Protein AF-A0A7X4EAP7-F1 (afdb_monomer)

Radius of gyration: 28.57 Å; Cα contacts (8 Å, |Δi|>4): 292; chains: 1; bounding box: 41×77×91 Å

pLDDT: mean 71.54, std 19.98, range [33.78, 95.62]

Structure (mmCIF, N/CA/C/O backbone):
data_AF-A0A7X4EAP7-F1
#
_entry.id   AF-A0A7X4EAP7-F1
#
loop_
_atom_site.group_PDB
_atom_site.id
_atom_site.type_symbol
_atom_site.label_atom_id
_atom_site.label_alt_id
_atom_site.label_comp_id
_atom_site.label_asym_id
_atom_site.label_entity_id
_atom_site.label_seq_id
_atom_site.pdbx_PDB_ins_code
_atom_site.Cartn_x
_atom_site.Cartn_y
_atom_site.Cartn_z
_atom_site.occupancy
_atom_site.B_iso_or_equiv
_atom_site.auth_seq_id
_atom_site.auth_comp_id
_atom_site.auth_asym_id
_atom_site.auth_atom_id
_atom_site.pdbx_PDB_model_num
ATOM 1 N N . MET A 1 1 ? -1.284 15.484 5.914 1.00 51.94 1 MET A N 1
ATOM 2 C CA . MET A 1 1 ? -2.250 16.609 5.855 1.00 51.94 1 MET A CA 1
ATOM 3 C C . MET A 1 1 ? -3.643 16.025 6.040 1.00 51.94 1 MET A C 1
ATOM 5 O O . MET A 1 1 ? -3.851 14.911 5.573 1.00 51.94 1 MET A O 1
ATOM 9 N N . LEU A 1 2 ? -4.542 16.727 6.735 1.00 54.91 2 LEU A N 1
ATOM 10 C CA . LEU A 1 2 ? -5.941 16.320 6.939 1.00 54.91 2 LEU A CA 1
ATOM 11 C C . LEU A 1 2 ? -6.818 16.928 5.837 1.00 54.91 2 LEU A C 1
ATOM 13 O O . LEU A 1 2 ? -6.578 18.066 5.432 1.00 54.91 2 LEU A O 1
ATOM 17 N N . GLN A 1 3 ? -7.792 16.172 5.332 1.00 56.97 3 GLN A N 1
ATOM 18 C CA . GLN A 1 3 ? -8.750 16.628 4.318 1.00 56.97 3 GLN A CA 1
ATOM 19 C C . GLN A 1 3 ? -10.173 16.224 4.727 1.00 56.97 3 GLN A C 1
ATOM 21 O O . GLN A 1 3 ? -10.375 15.096 5.174 1.00 56.97 3 GLN A O 1
ATOM 26 N N . THR A 1 4 ? -11.145 17.127 4.568 1.00 51.22 4 THR A N 1
ATOM 27 C CA . THR A 1 4 ? -12.556 16.919 4.935 1.00 51.22 4 THR A CA 1
ATOM 28 C C . THR A 1 4 ? -13.330 16.144 3.863 1.00 51.22 4 THR A C 1
ATOM 30 O O . THR A 1 4 ? -13.168 16.377 2.662 1.00 51.22 4 THR A O 1
ATOM 33 N N . VAL A 1 5 ? -14.185 15.211 4.291 1.00 52.19 5 VAL A N 1
ATOM 34 C CA . VAL A 1 5 ? -15.004 14.357 3.417 1.00 52.19 5 VAL A CA 1
ATOM 35 C C . VAL A 1 5 ? -16.374 14.999 3.184 1.00 52.19 5 VAL A C 1
ATOM 37 O O . VAL A 1 5 ? -17.080 15.357 4.122 1.00 52.19 5 VAL A O 1
ATOM 40 N N . SER A 1 6 ? -16.781 15.131 1.918 1.00 44.56 6 SER A N 1
ATOM 41 C CA . SER A 1 6 ? -18.150 15.536 1.566 1.00 44.56 6 SER A CA 1
ATOM 42 C C . SER A 1 6 ? -19.113 14.354 1.740 1.00 44.56 6 SER A C 1
ATOM 44 O O . SER A 1 6 ? -18.799 13.240 1.329 1.00 44.56 6 SER A O 1
ATOM 46 N N . LYS A 1 7 ? -20.257 14.614 2.386 1.00 49.75 7 LYS A N 1
ATOM 47 C CA . LYS A 1 7 ? -21.305 13.657 2.791 1.00 49.75 7 LYS A CA 1
ATOM 48 C C . LYS A 1 7 ? -21.650 12.604 1.717 1.00 49.75 7 LYS A C 1
ATOM 50 O O . LYS A 1 7 ? -21.806 12.949 0.553 1.00 49.75 7 LYS A O 1
ATOM 55 N N . ASP A 1 8 ? -21.854 11.369 2.193 1.00 47.28 8 ASP A N 1
ATOM 56 C CA . ASP A 1 8 ? -22.620 10.250 1.595 1.00 47.28 8 ASP A CA 1
ATOM 57 C C . ASP A 1 8 ? -21.919 8.968 1.117 1.00 47.28 8 ASP A C 1
ATOM 59 O O . ASP A 1 8 ? -22.580 8.083 0.577 1.00 47.28 8 ASP A O 1
ATOM 63 N N . SER A 1 9 ? -20.659 8.707 1.467 1.00 51.22 9 SER A N 1
ATOM 64 C CA . SER A 1 9 ? -20.211 7.304 1.496 1.00 51.22 9 SER A CA 1
ATOM 65 C C . SER A 1 9 ? -19.061 7.083 2.464 1.00 51.22 9 SER A C 1
ATOM 67 O O . SER A 1 9 ? -17.962 7.565 2.209 1.00 51.22 9 SER A O 1
ATOM 69 N N . LEU A 1 10 ? -19.327 6.285 3.505 1.00 54.28 10 LEU A N 1
ATOM 70 C CA . LEU A 1 10 ? -18.394 5.846 4.549 1.00 54.28 10 LEU A CA 1
ATOM 71 C C . LEU A 1 10 ? -18.074 6.985 5.523 1.00 54.28 10 LEU A C 1
ATOM 73 O O . LEU A 1 10 ? -17.433 7.966 5.161 1.00 54.28 10 LEU A O 1
ATOM 77 N N . ARG A 1 11 ? -18.571 6.879 6.760 1.00 59.94 11 ARG A N 1
ATOM 78 C CA . ARG A 1 11 ? -18.125 7.739 7.861 1.00 59.94 11 ARG A CA 1
ATOM 79 C C . ARG A 1 11 ? -16.949 7.027 8.519 1.00 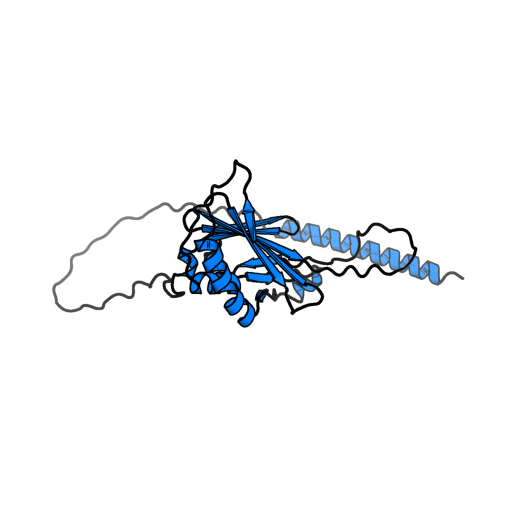59.94 11 ARG A C 1
ATOM 81 O O . ARG A 1 11 ? -17.181 6.003 9.166 1.00 59.94 11 ARG A O 1
ATOM 88 N N . PRO A 1 12 ? -15.713 7.515 8.346 1.00 64.06 12 PRO A N 1
ATOM 89 C CA . PRO A 1 12 ? -14.582 6.961 9.058 1.00 64.06 12 PRO A CA 1
ATOM 90 C C . PRO A 1 12 ? -14.861 6.858 10.563 1.00 64.06 12 PRO A C 1
ATOM 92 O O . PRO A 1 12 ? -15.365 7.787 11.1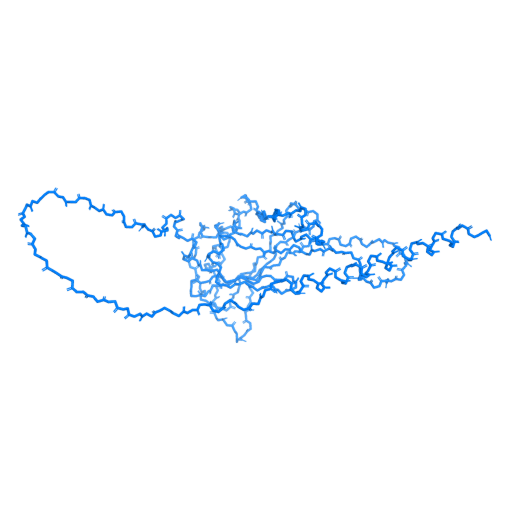89 1.00 64.06 12 PRO A O 1
ATOM 95 N N . SER A 1 13 ? -14.510 5.725 11.162 1.00 68.25 13 SER A N 1
ATOM 96 C CA . SER A 1 13 ? -14.554 5.494 12.609 1.00 68.25 13 SER A CA 1
ATOM 97 C C . SER A 1 13 ? -13.306 6.081 13.282 1.00 68.25 13 SER A C 1
ATOM 99 O O . SER A 1 13 ? -12.579 5.372 13.974 1.00 68.25 13 SER A O 1
ATOM 101 N N . HIS A 1 14 ? -13.005 7.350 13.006 1.00 68.12 14 HIS A N 1
ATOM 102 C CA . HIS A 1 14 ? -11.885 8.069 13.611 1.00 68.12 14 HIS A CA 1
ATOM 103 C C . HIS A 1 14 ? -12.321 8.817 14.884 1.00 68.12 14 HIS A C 1
ATOM 105 O O . HIS A 1 14 ? -13.477 9.248 14.959 1.00 68.12 14 HIS A O 1
ATOM 111 N N . PRO A 1 15 ? -11.421 9.020 15.866 1.00 70.12 15 PRO A N 1
ATOM 112 C CA . PRO A 1 15 ? -10.017 8.592 15.899 1.00 70.12 15 PRO A CA 1
ATOM 113 C C . PRO A 1 15 ? -9.867 7.076 16.091 1.00 70.12 15 PRO A C 1
ATOM 115 O O . PRO A 1 15 ? -10.734 6.422 16.665 1.00 70.12 15 PRO A O 1
ATOM 118 N N . ALA A 1 16 ? -8.759 6.517 15.600 1.00 76.88 16 ALA A N 1
ATOM 119 C CA . ALA A 1 16 ? -8.462 5.090 15.721 1.00 76.88 16 ALA A CA 1
ATOM 120 C C . ALA A 1 16 ? -7.089 4.888 16.371 1.00 76.88 16 ALA A C 1
ATOM 122 O O . ALA A 1 16 ? -6.087 5.412 15.880 1.00 76.88 16 ALA A O 1
ATOM 123 N N . ASP A 1 17 ? -7.042 4.106 17.451 1.00 84.56 17 ASP A N 1
ATOM 124 C CA . ASP A 1 17 ? -5.798 3.749 18.135 1.00 84.56 17 ASP A CA 1
ATOM 125 C C . ASP A 1 17 ? -5.141 2.543 17.448 1.00 84.56 17 ASP A C 1
ATOM 127 O O . ASP A 1 17 ? -5.307 1.386 17.834 1.00 84.56 17 ASP A O 1
ATOM 131 N N . VAL A 1 18 ? -4.462 2.817 16.335 1.00 86.94 18 VAL A N 1
ATOM 132 C CA . VAL A 1 18 ? -3.700 1.821 15.577 1.00 86.94 18 VAL A CA 1
ATOM 133 C C . VAL A 1 18 ? -2.231 1.927 15.982 1.00 86.94 18 VAL A C 1
ATOM 135 O O . VAL A 1 18 ? -1.637 3.000 15.888 1.00 86.94 18 VAL A O 1
ATOM 138 N N . SER A 1 19 ? -1.622 0.822 16.419 1.00 92.25 19 SER A N 1
ATOM 139 C CA . SER A 1 19 ? -0.236 0.827 16.907 1.00 92.25 19 SER A CA 1
ATOM 140 C C . SER A 1 19 ? 0.788 1.163 15.812 1.00 92.25 19 SER A C 1
ATOM 142 O O . SER A 1 19 ? 0.570 0.891 14.628 1.00 92.25 19 SER A O 1
ATOM 144 N N . VAL A 1 20 ? 1.950 1.698 16.213 1.00 94.50 20 VAL A N 1
ATOM 145 C CA . VAL A 1 20 ? 3.083 1.955 15.297 1.00 94.50 20 VAL A CA 1
ATOM 146 C C . VAL A 1 20 ? 3.474 0.687 14.544 1.00 94.50 20 VAL A C 1
ATOM 148 O O . VAL A 1 20 ? 3.563 0.720 13.322 1.00 94.50 20 VAL A O 1
ATOM 151 N N . GLU A 1 21 ? 3.610 -0.439 15.247 1.00 94.00 21 GLU A N 1
ATOM 152 C CA . GLU A 1 21 ? 3.964 -1.739 14.658 1.00 94.00 21 GLU A CA 1
ATOM 153 C C . GLU A 1 21 ? 2.978 -2.175 13.565 1.00 94.00 21 GLU A C 1
ATOM 155 O O . GLU A 1 21 ? 3.355 -2.770 12.555 1.00 94.00 21 GLU A O 1
ATOM 160 N N . THR A 1 22 ? 1.691 -1.859 13.736 1.00 93.00 22 THR A N 1
ATOM 161 C CA . THR A 1 22 ? 0.675 -2.149 12.721 1.00 93.00 22 THR A CA 1
ATOM 162 C C . THR A 1 22 ? 0.910 -1.302 11.476 1.00 93.00 22 THR A C 1
ATOM 164 O O . THR A 1 22 ? 0.888 -1.831 10.364 1.00 93.00 22 THR A O 1
ATOM 167 N N . PHE A 1 23 ? 1.191 -0.006 11.636 1.00 94.56 23 PHE A N 1
ATOM 168 C CA . PHE A 1 23 ? 1.546 0.857 10.508 1.00 94.56 23 PHE A CA 1
ATOM 169 C C . PHE A 1 23 ? 2.857 0.449 9.839 1.00 94.56 23 PHE A C 1
ATOM 171 O O . PHE A 1 23 ? 2.939 0.510 8.615 1.00 94.56 23 PHE A O 1
ATOM 178 N N . GLU A 1 24 ? 3.848 -0.031 10.586 1.00 95.06 24 GLU A N 1
ATOM 179 C CA . GLU A 1 24 ? 5.074 -0.587 10.008 1.00 95.06 24 GLU A CA 1
ATOM 180 C C . GLU A 1 24 ? 4.773 -1.800 9.126 1.00 95.06 24 GLU A C 1
ATOM 182 O O . GLU A 1 24 ? 5.230 -1.858 7.981 1.00 95.06 24 GLU A O 1
ATOM 187 N N . LYS A 1 25 ? 3.939 -2.731 9.607 1.00 94.38 25 LYS A N 1
ATOM 188 C CA . LYS A 1 25 ? 3.478 -3.886 8.822 1.00 94.38 25 LYS A CA 1
ATOM 189 C C . LYS A 1 25 ? 2.702 -3.463 7.578 1.00 94.38 25 LYS A C 1
ATOM 191 O O . LYS A 1 25 ? 2.946 -4.003 6.503 1.00 94.38 25 LYS A O 1
ATOM 196 N N . ILE A 1 26 ? 1.807 -2.479 7.696 1.00 94.00 26 ILE A N 1
ATOM 197 C CA . ILE A 1 26 ? 1.058 -1.939 6.553 1.00 94.00 26 ILE A CA 1
ATOM 198 C C . ILE A 1 26 ? 2.024 -1.351 5.521 1.00 94.00 26 ILE A C 1
ATOM 200 O O . ILE A 1 26 ? 1.978 -1.733 4.357 1.00 94.00 26 ILE A O 1
ATOM 204 N N . LEU A 1 27 ? 2.911 -0.440 5.924 1.00 94.25 27 LEU A N 1
ATOM 205 C CA . LEU A 1 27 ? 3.820 0.244 5.003 1.00 94.25 27 LEU A CA 1
ATOM 206 C C . LEU A 1 27 ? 4.804 -0.727 4.341 1.00 94.25 27 LEU A C 1
ATOM 208 O O . LEU A 1 27 ? 5.022 -0.641 3.133 1.00 94.25 27 LEU A O 1
ATOM 212 N N . THR A 1 28 ? 5.332 -1.688 5.101 1.00 94.06 28 THR A N 1
ATOM 213 C CA . THR A 1 28 ? 6.186 -2.770 4.583 1.00 94.06 28 THR A CA 1
ATOM 214 C C . THR A 1 28 ? 5.418 -3.673 3.619 1.00 94.06 28 THR A C 1
ATOM 216 O O . THR A 1 28 ? 5.966 -4.155 2.628 1.00 94.06 28 THR A O 1
ATOM 219 N N . GLY A 1 29 ? 4.123 -3.867 3.867 1.00 91.81 29 GLY A N 1
ATOM 220 C CA . GLY A 1 29 ? 3.227 -4.628 3.009 1.00 91.81 29 GLY A CA 1
ATOM 221 C C . GLY A 1 29 ? 2.993 -4.002 1.635 1.00 91.81 29 GLY A C 1
ATOM 222 O O . GLY A 1 29 ? 2.617 -4.716 0.701 1.00 91.81 29 GLY A O 1
ATOM 223 N N . ILE A 1 30 ? 3.261 -2.705 1.450 1.00 92.00 30 ILE A N 1
ATOM 224 C CA . ILE A 1 30 ? 3.074 -2.020 0.166 1.00 92.00 30 ILE A CA 1
ATOM 225 C C . ILE A 1 30 ? 4.215 -2.378 -0.788 1.00 92.00 30 ILE A C 1
ATOM 227 O O . ILE A 1 30 ? 5.365 -1.970 -0.633 1.00 92.00 30 ILE A O 1
ATOM 231 N N . HIS A 1 31 ? 3.860 -3.107 -1.838 1.00 90.56 31 HIS A N 1
ATOM 232 C CA . HIS A 1 31 ? 4.779 -3.555 -2.872 1.00 90.56 31 HIS A CA 1
ATOM 23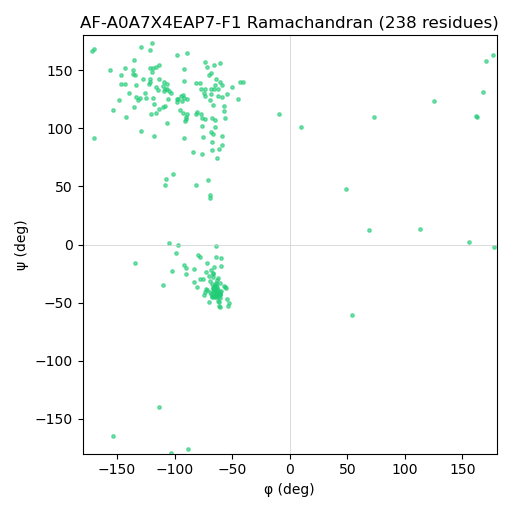3 C C . HIS A 1 31 ? 4.424 -2.948 -4.219 1.00 90.56 31 HIS A C 1
ATOM 235 O O . HIS A 1 31 ? 3.258 -2.682 -4.524 1.00 90.56 31 HIS A O 1
ATOM 241 N N . TYR A 1 32 ? 5.431 -2.806 -5.070 1.00 86.06 32 TYR A N 1
ATOM 242 C CA . TYR A 1 32 ? 5.222 -2.493 -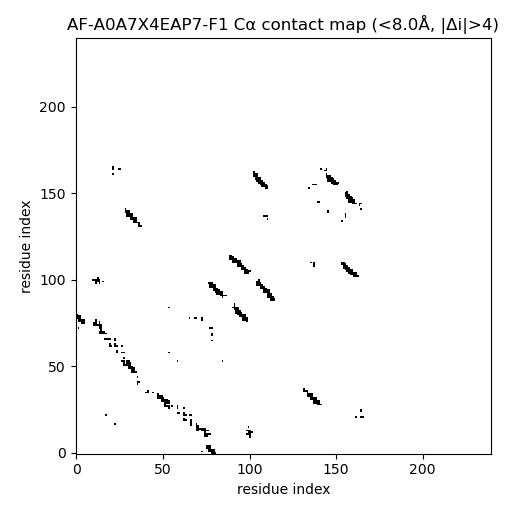6.471 1.00 86.06 32 TYR A CA 1
ATOM 243 C C . TYR A 1 32 ? 5.492 -3.714 -7.334 1.00 86.06 32 TYR A C 1
ATOM 245 O O . TYR A 1 32 ? 6.453 -4.458 -7.134 1.00 86.06 32 TYR A O 1
ATOM 253 N N . ARG A 1 33 ? 4.625 -3.902 -8.325 1.00 80.69 33 ARG A N 1
ATOM 254 C CA . ARG A 1 33 ? 4.738 -4.955 -9.323 1.00 80.69 33 ARG A CA 1
ATOM 255 C C . ARG A 1 33 ? 4.897 -4.324 -10.694 1.00 80.69 33 ARG A C 1
ATOM 257 O O . ARG A 1 33 ? 4.007 -3.616 -11.177 1.00 80.69 33 ARG A O 1
ATOM 264 N N . ARG A 1 34 ? 6.009 -4.632 -11.362 1.00 72.38 34 ARG A N 1
ATOM 265 C CA . ARG A 1 34 ? 6.203 -4.263 -12.765 1.00 72.38 34 ARG A CA 1
ATOM 266 C C . ARG A 1 34 ? 5.482 -5.277 -13.647 1.00 72.38 34 ARG A C 1
ATOM 268 O O . ARG A 1 34 ? 5.853 -6.447 -13.705 1.00 72.38 34 ARG A O 1
ATOM 275 N N . SER A 1 35 ? 4.429 -4.840 -14.332 1.00 64.69 35 SER A N 1
ATOM 276 C CA . SER A 1 35 ? 3.763 -5.685 -15.324 1.00 64.69 35 SER A CA 1
ATOM 277 C C . SER A 1 35 ? 4.645 -5.786 -16.574 1.00 64.69 35 SER A C 1
ATOM 279 O O . SER A 1 35 ? 5.046 -4.746 -17.098 1.00 64.69 35 SER A O 1
ATOM 281 N N . PRO A 1 36 ? 4.964 -6.987 -17.093 1.00 61.94 36 PRO A N 1
ATOM 282 C CA . PRO A 1 36 ? 5.745 -7.094 -18.320 1.00 61.94 36 PRO A CA 1
ATOM 283 C C . PRO A 1 36 ? 4.943 -6.531 -19.495 1.00 61.94 36 PRO A C 1
ATOM 285 O O . PRO A 1 36 ? 3.759 -6.845 -19.649 1.00 61.94 36 PRO A O 1
ATOM 288 N N . SER A 1 37 ? 5.595 -5.707 -20.316 1.00 59.12 37 SER A N 1
ATOM 289 C CA . SER A 1 37 ? 4.958 -4.956 -21.407 1.00 59.12 37 SER A CA 1
ATOM 290 C C . SER A 1 37 ? 4.464 -5.822 -22.568 1.00 59.12 37 SER A C 1
ATOM 292 O O . SER A 1 37 ? 3.604 -5.401 -23.340 1.00 59.12 37 SER A O 1
ATOM 294 N N . ARG A 1 38 ? 5.016 -7.032 -22.721 1.00 61.00 38 ARG A N 1
ATOM 295 C CA . ARG A 1 38 ? 4.768 -7.918 -23.866 1.00 61.00 38 ARG A CA 1
ATOM 296 C C . ARG A 1 38 ? 4.545 -9.351 -23.409 1.00 61.00 38 ARG A C 1
ATOM 298 O O . ARG A 1 38 ? 5.189 -9.809 -22.471 1.00 61.00 38 ARG A O 1
ATOM 305 N N . TRP A 1 39 ? 3.689 -10.081 -24.119 1.00 64.75 39 TRP A N 1
ATOM 306 C CA . TRP A 1 39 ? 3.410 -11.497 -23.852 1.00 64.75 39 TRP A CA 1
ATOM 307 C C . TRP A 1 39 ? 4.684 -12.364 -23.885 1.00 64.75 39 TRP A C 1
ATOM 309 O O . TRP A 1 39 ? 4.852 -13.218 -23.024 1.00 64.75 39 TRP A O 1
ATOM 319 N N . LEU A 1 40 ? 5.636 -12.064 -24.780 1.00 61.59 40 LEU A N 1
ATOM 320 C CA . LEU A 1 40 ? 6.955 -12.715 -24.812 1.00 61.59 40 LEU A CA 1
ATOM 321 C C . LEU A 1 40 ? 7.785 -12.423 -23.556 1.00 61.59 40 LEU A C 1
ATOM 323 O O . LEU A 1 40 ? 8.421 -13.321 -23.020 1.00 61.59 40 LEU A O 1
ATOM 327 N N . GLN A 1 41 ? 7.740 -11.190 -23.042 1.00 62.91 41 GLN A N 1
ATOM 328 C CA . GLN A 1 41 ? 8.390 -10.858 -21.771 1.00 62.91 41 GLN A CA 1
ATOM 329 C C . GLN A 1 41 ? 7.684 -11.524 -20.590 1.00 62.91 41 GLN A C 1
ATOM 331 O O . GLN A 1 41 ? 8.352 -11.882 -19.636 1.00 62.91 41 GLN A O 1
ATOM 336 N N . ARG A 1 42 ? 6.361 -11.733 -20.642 1.00 60.47 42 ARG A N 1
ATOM 337 C CA . ARG A 1 42 ? 5.639 -12.521 -19.627 1.00 60.47 42 ARG A CA 1
ATOM 338 C C . ARG A 1 42 ? 6.057 -13.992 -19.637 1.00 60.47 42 ARG A C 1
ATOM 340 O O . ARG A 1 42 ? 6.122 -14.594 -18.575 1.00 60.47 42 ARG A O 1
ATOM 347 N N . LEU A 1 43 ? 6.329 -14.549 -20.819 1.00 63.81 43 LEU A N 1
ATOM 348 C CA . LEU A 1 43 ? 6.745 -15.942 -20.974 1.00 63.81 43 LEU A CA 1
ATOM 349 C C . LEU A 1 43 ? 8.199 -16.161 -20.521 1.00 63.81 43 LEU A C 1
ATOM 351 O O . LEU A 1 43 ? 8.485 -17.155 -19.865 1.00 63.81 43 LEU A O 1
ATOM 355 N N . MET A 1 44 ? 9.099 -15.222 -20.845 1.00 65.31 44 MET A N 1
ATOM 356 C CA . MET A 1 44 ? 10.517 -15.289 -20.460 1.00 65.31 44 MET A CA 1
ATOM 357 C C . MET A 1 44 ? 10.764 -14.843 -19.011 1.00 65.31 44 MET A C 1
ATOM 359 O O . MET A 1 44 ? 11.581 -15.441 -18.320 1.00 65.31 44 MET A O 1
ATOM 363 N N . ASN A 1 45 ? 10.026 -13.840 -18.522 1.00 60.19 45 ASN A N 1
ATOM 364 C CA . ASN A 1 45 ? 10.080 -13.364 -17.137 1.00 60.19 45 ASN A CA 1
ATOM 365 C C . ASN A 1 45 ? 8.881 -13.921 -16.357 1.00 60.19 45 ASN A C 1
ATOM 367 O O . ASN A 1 45 ? 8.045 -13.169 -15.849 1.00 60.19 45 ASN A O 1
ATOM 371 N N . SER A 1 46 ? 8.788 -15.250 -16.273 1.00 51.69 46 SER A N 1
ATOM 372 C CA . SER A 1 46 ? 7.765 -15.947 -15.475 1.00 51.69 46 SER A CA 1
ATOM 373 C C . SER A 1 46 ? 7.829 -15.582 -13.981 1.00 51.69 46 SER A C 1
ATOM 375 O O . SER A 1 46 ? 6.841 -15.717 -13.258 1.00 51.69 46 SER A O 1
ATOM 377 N N . GLY A 1 47 ? 8.958 -15.027 -13.527 1.00 53.88 47 GLY A N 1
ATOM 378 C CA . GLY A 1 47 ? 9.099 -14.361 -12.240 1.00 53.88 47 GLY A CA 1
ATOM 379 C C . GLY A 1 47 ? 8.466 -12.974 -12.261 1.00 53.88 47 GLY A C 1
ATOM 380 O O . GLY A 1 47 ? 9.049 -12.001 -12.737 1.00 53.88 47 GLY A O 1
ATOM 381 N N . THR A 1 48 ? 7.271 -12.861 -11.691 1.00 58.75 48 THR A N 1
ATOM 382 C CA . THR A 1 48 ? 6.741 -11.555 -11.309 1.00 58.75 48 THR A CA 1
ATOM 383 C C . THR A 1 48 ? 7.634 -10.972 -10.214 1.00 58.75 48 THR A C 1
ATOM 385 O O . THR A 1 48 ? 7.501 -11.359 -9.056 1.00 58.75 48 THR A O 1
ATOM 388 N N . GLN A 1 49 ? 8.525 -10.045 -10.558 1.00 67.75 49 GLN A N 1
ATOM 389 C CA . GLN A 1 49 ? 9.303 -9.326 -9.553 1.00 67.75 49 GLN A CA 1
ATOM 390 C C . GLN A 1 49 ? 8.393 -8.312 -8.853 1.00 67.75 49 GLN A C 1
ATOM 392 O O . GLN A 1 49 ? 7.927 -7.336 -9.446 1.00 67.75 49 GLN A O 1
ATOM 397 N N . SER A 1 50 ? 8.072 -8.635 -7.604 1.00 77.88 50 SER A N 1
ATOM 398 C CA . SER A 1 50 ? 7.432 -7.753 -6.640 1.00 77.88 50 SER A CA 1
ATOM 399 C C . SER A 1 50 ? 8.507 -7.321 -5.662 1.00 77.88 50 SER A C 1
ATOM 401 O O . SER A 1 50 ? 9.244 -8.164 -5.156 1.00 77.88 50 SER A O 1
ATOM 403 N N . SER A 1 51 ? 8.594 -6.030 -5.391 1.00 84.75 51 SER A N 1
ATOM 404 C CA . SER A 1 51 ? 9.577 -5.484 -4.455 1.00 84.75 51 SER A CA 1
ATOM 405 C C . SER A 1 51 ? 8.920 -4.451 -3.553 1.00 84.75 51 SER A C 1
ATOM 407 O O . SER A 1 51 ? 7.940 -3.819 -3.974 1.00 84.75 51 SER A O 1
ATOM 409 N N . PRO A 1 52 ? 9.415 -4.303 -2.313 1.00 88.88 52 PRO A N 1
ATOM 410 C CA . PRO A 1 52 ? 8.872 -3.334 -1.376 1.00 88.88 52 PRO A CA 1
ATOM 411 C C . PRO A 1 52 ? 8.977 -1.937 -1.983 1.00 88.88 52 PRO A C 1
ATOM 413 O O . PRO A 1 52 ? 9.969 -1.595 -2.632 1.00 88.88 52 PRO A O 1
ATOM 416 N N . LEU A 1 53 ? 7.912 -1.153 -1.836 1.00 89.06 53 LEU A N 1
ATOM 417 C CA . LEU A 1 53 ? 7.866 0.201 -2.381 1.00 89.06 53 LEU A CA 1
ATOM 418 C C . LEU A 1 53 ? 8.644 1.190 -1.505 1.00 89.06 53 LEU A C 1
ATOM 420 O O . LEU A 1 53 ? 9.172 2.168 -2.023 1.00 89.06 53 LEU A O 1
ATOM 424 N N . LEU A 1 54 ? 8.709 0.928 -0.199 1.00 90.19 54 LEU A N 1
ATOM 425 C CA . LEU A 1 54 ? 9.350 1.776 0.802 1.00 90.19 54 LEU A CA 1
ATOM 426 C C . LEU A 1 54 ? 10.576 1.071 1.383 1.00 90.19 54 LEU A C 1
ATOM 428 O O . LEU A 1 54 ? 10.553 -0.143 1.596 1.00 90.19 54 LEU A O 1
ATOM 432 N N . SER A 1 55 ? 11.638 1.830 1.657 1.00 91.81 55 SER A N 1
ATOM 433 C CA . SER A 1 55 ? 12.782 1.300 2.406 1.00 91.81 55 SER A CA 1
ATOM 434 C C . SER A 1 55 ? 12.437 1.144 3.896 1.00 91.81 55 SER A C 1
ATOM 436 O O . SER A 1 55 ? 11.567 1.863 4.394 1.00 91.81 55 SER A O 1
ATOM 438 N N . PRO A 1 56 ? 13.132 0.270 4.646 1.00 93.44 56 PRO A N 1
ATOM 439 C CA . PRO A 1 56 ? 12.918 0.130 6.090 1.00 93.44 56 PRO A CA 1
ATOM 440 C C . PRO A 1 56 ? 13.063 1.454 6.855 1.00 93.44 56 PRO A C 1
ATOM 442 O O . PRO A 1 56 ? 12.281 1.737 7.756 1.00 93.44 56 PRO A O 1
ATOM 445 N N . GLU A 1 57 ? 14.004 2.309 6.448 1.00 93.88 57 GLU A N 1
ATOM 446 C CA . GLU A 1 57 ? 14.193 3.646 7.027 1.00 93.88 57 GLU A CA 1
ATOM 447 C C . GLU A 1 57 ? 12.983 4.555 6.782 1.00 93.88 57 GLU A C 1
ATOM 449 O O . GLU A 1 57 ? 12.536 5.262 7.683 1.00 93.88 57 GLU A O 1
ATOM 454 N N . GLN A 1 58 ? 12.408 4.514 5.574 1.00 92.88 58 GLN A N 1
ATOM 455 C CA . GLN A 1 58 ? 11.187 5.256 5.267 1.00 92.88 58 GLN A CA 1
ATOM 456 C C . GLN A 1 58 ? 9.997 4.728 6.066 1.00 92.88 58 GLN A C 1
ATOM 458 O O . GLN A 1 58 ? 9.179 5.522 6.525 1.00 92.88 58 GLN A O 1
ATOM 463 N N . VAL A 1 59 ? 9.896 3.410 6.244 1.00 94.88 59 VAL A N 1
ATOM 464 C CA . VAL A 1 59 ? 8.851 2.793 7.067 1.00 94.88 59 VAL A CA 1
ATOM 465 C C . VAL A 1 59 ? 8.963 3.275 8.514 1.00 94.88 59 VAL A C 1
ATOM 467 O O . VAL A 1 59 ? 7.992 3.822 9.037 1.00 94.88 59 VAL A O 1
ATOM 470 N N . ALA A 1 60 ? 10.150 3.162 9.117 1.00 95.62 60 ALA A N 1
ATOM 471 C CA . ALA A 1 60 ? 10.418 3.608 10.485 1.00 95.62 60 ALA A CA 1
ATOM 472 C C . ALA A 1 60 ? 10.181 5.117 10.666 1.00 95.62 60 ALA A C 1
ATOM 474 O O . ALA A 1 60 ? 9.719 5.564 11.714 1.00 95.62 60 ALA A O 1
ATOM 475 N N . PHE A 1 61 ? 10.445 5.915 9.626 1.00 95.12 61 PHE A N 1
ATOM 476 C CA . PHE A 1 61 ? 10.137 7.339 9.632 1.00 95.12 61 PHE A CA 1
ATOM 477 C C . PHE A 1 61 ? 8.625 7.603 9.581 1.00 95.12 61 PHE A C 1
ATOM 479 O O . PHE A 1 61 ? 8.116 8.387 10.377 1.00 95.12 61 PHE A O 1
ATOM 486 N N . TRP A 1 62 ? 7.879 6.976 8.667 1.00 95.00 62 TRP A N 1
ATOM 487 C CA . TRP A 1 62 ? 6.473 7.324 8.416 1.00 95.00 62 TRP A CA 1
ATOM 488 C C . TRP A 1 62 ? 5.474 6.684 9.381 1.00 95.00 62 TRP A C 1
ATOM 490 O O . TRP A 1 62 ? 4.462 7.316 9.686 1.00 95.00 62 TRP A O 1
ATOM 500 N N . ALA A 1 63 ? 5.738 5.479 9.888 1.00 95.44 63 ALA A N 1
ATOM 501 C CA . ALA A 1 63 ? 4.831 4.778 10.797 1.00 95.44 63 ALA A CA 1
ATOM 502 C C . ALA A 1 63 ? 4.403 5.608 12.030 1.00 95.44 63 ALA A C 1
ATOM 504 O O . ALA A 1 63 ? 3.194 5.762 12.237 1.00 95.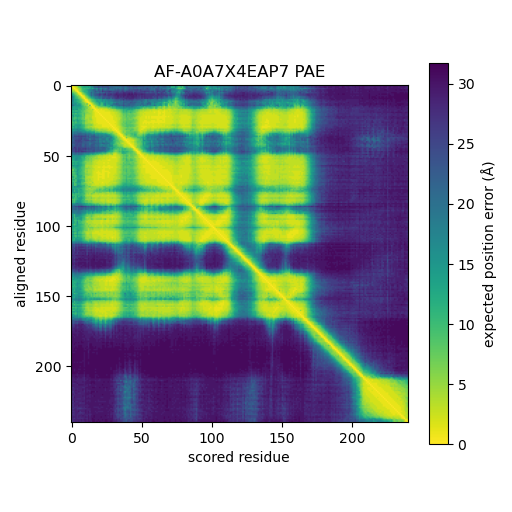44 63 ALA A O 1
ATOM 505 N N . PRO A 1 64 ? 5.313 6.238 12.807 1.00 95.44 64 PRO A N 1
ATOM 506 C CA . PRO A 1 64 ? 4.909 7.057 13.954 1.00 95.44 64 PRO A CA 1
ATOM 507 C C . PRO A 1 64 ? 4.139 8.323 13.547 1.00 95.44 64 PRO A C 1
ATOM 509 O O . PRO A 1 64 ? 3.294 8.807 14.301 1.00 95.44 64 PRO A O 1
ATOM 512 N N . HIS A 1 65 ? 4.387 8.867 12.352 1.00 94.38 65 HIS A N 1
ATOM 513 C CA . HIS A 1 65 ? 3.649 10.028 11.847 1.00 94.38 65 HIS A CA 1
ATOM 514 C C . HIS A 1 65 ? 2.215 9.660 11.463 1.00 94.38 65 HIS A C 1
ATOM 516 O O . HIS A 1 65 ? 1.296 10.432 11.735 1.00 94.38 65 HIS A O 1
ATOM 522 N N . LEU A 1 66 ? 2.014 8.480 10.870 1.00 93.75 66 LEU A N 1
ATOM 523 C CA . LEU A 1 66 ? 0.680 7.966 10.575 1.00 93.75 66 LEU A CA 1
ATOM 524 C C . LEU A 1 66 ? -0.094 7.671 11.856 1.00 93.75 66 LEU A C 1
ATOM 526 O O . LEU A 1 66 ? -1.224 8.129 11.969 1.00 93.75 66 LEU A O 1
ATOM 530 N N . GLN A 1 67 ? 0.519 7.019 12.848 1.00 94.50 67 GLN A N 1
ATOM 531 C CA . GLN A 1 67 ? -0.132 6.811 14.144 1.00 94.50 67 GLN A CA 1
ATOM 532 C C . GLN A 1 67 ? -0.618 8.136 14.741 1.00 94.50 67 GLN A C 1
ATOM 534 O O . GLN A 1 67 ? -1.796 8.278 15.059 1.00 94.50 67 GLN A O 1
ATOM 539 N N . ARG A 1 68 ? 0.267 9.134 14.848 1.00 92.81 68 ARG A N 1
ATOM 540 C CA . ARG A 1 68 ? -0.103 10.448 15.395 1.00 92.81 68 ARG A CA 1
ATOM 541 C C . ARG A 1 68 ? -1.217 11.117 14.598 1.00 92.81 68 ARG A C 1
ATOM 543 O O . ARG A 1 68 ? -2.102 11.709 15.202 1.00 92.81 68 ARG A O 1
ATOM 550 N N . ALA A 1 69 ? -1.193 11.009 13.269 1.00 90.81 69 ALA A N 1
ATOM 551 C CA . ALA A 1 69 ? -2.264 11.536 12.434 1.00 90.81 69 ALA A CA 1
ATOM 552 C C . ALA A 1 69 ? -3.601 10.848 12.754 1.00 90.81 69 ALA A C 1
ATOM 554 O O . ALA A 1 69 ? -4.576 11.535 13.021 1.00 90.81 69 ALA A O 1
ATOM 555 N N . PHE A 1 70 ? -3.645 9.516 12.811 1.00 90.44 70 PHE A N 1
ATOM 556 C CA . PHE A 1 70 ? -4.875 8.757 13.087 1.00 90.44 70 PHE A CA 1
ATOM 557 C C . PHE A 1 70 ? -5.436 8.958 14.503 1.00 90.44 70 PHE A C 1
ATOM 559 O O . PHE A 1 70 ? -6.645 8.820 14.693 1.00 90.44 70 PHE A O 1
ATOM 566 N N . LEU A 1 71 ? -4.588 9.325 15.468 1.00 89.69 71 LEU A N 1
ATOM 567 C CA . LEU A 1 71 ? -5.017 9.738 16.809 1.00 89.69 71 LEU A CA 1
ATOM 568 C C . LEU A 1 71 ? -5.676 11.127 16.829 1.00 89.69 71 LEU A C 1
ATOM 570 O O . LEU A 1 71 ? -6.433 11.423 17.747 1.00 89.69 71 LEU A O 1
ATOM 574 N N . GLN A 1 72 ? -5.380 11.981 15.845 1.00 88.00 72 GLN A N 1
ATOM 575 C CA . GLN A 1 72 ? -5.883 13.359 15.764 1.00 88.00 72 GLN A CA 1
ATOM 576 C C . GLN A 1 72 ? -7.037 13.532 14.771 1.00 88.00 72 GLN A C 1
ATOM 578 O O . GLN A 1 72 ? -7.797 14.488 14.886 1.00 88.00 72 GLN A O 1
ATOM 583 N N . VAL A 1 73 ? -7.151 12.632 13.793 1.00 87.62 73 VAL A N 1
ATOM 584 C CA . VAL A 1 73 ? -8.187 12.659 12.754 1.00 87.62 73 VAL A CA 1
ATOM 585 C C . VAL A 1 73 ? -9.568 12.523 13.380 1.00 87.62 73 VAL A C 1
ATOM 587 O O . VAL A 1 73 ? -9.810 11.650 14.215 1.00 87.62 73 VAL A O 1
ATOM 590 N N . THR A 1 74 ? -10.491 13.366 12.936 1.00 80.62 74 THR A N 1
ATOM 591 C CA . THR A 1 74 ? -11.907 13.290 13.305 1.00 80.62 74 THR A CA 1
ATOM 592 C C . THR A 1 74 ? -12.690 12.387 12.346 1.00 80.62 74 THR A C 1
ATOM 594 O O . THR A 1 74 ? -12.234 12.064 11.251 1.00 80.62 74 THR A O 1
ATOM 597 N N . ALA A 1 75 ? -13.903 11.979 12.728 1.00 74.94 75 ALA A N 1
ATOM 598 C CA . ALA A 1 75 ? -14.758 11.096 11.92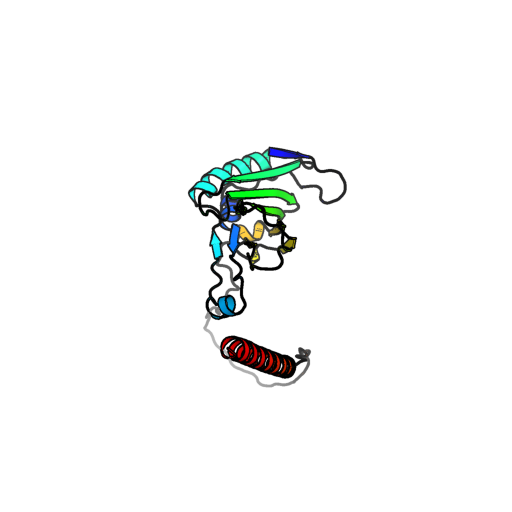3 1.00 74.94 75 ALA A CA 1
ATOM 599 C C . ALA A 1 75 ? -15.127 11.643 10.524 1.00 74.94 75 ALA A C 1
ATOM 601 O O . ALA A 1 75 ? -15.659 10.904 9.701 1.00 74.94 75 ALA A O 1
ATOM 602 N N . GLU A 1 76 ? -14.865 12.922 10.241 1.00 76.56 76 GLU A N 1
ATOM 603 C CA . GLU A 1 76 ? -15.136 13.566 8.948 1.00 76.56 76 GLU A CA 1
ATOM 604 C C . GLU A 1 76 ? -13.870 13.783 8.106 1.00 76.56 76 GLU A C 1
ATOM 606 O O . GLU A 1 76 ? -13.936 14.332 7.004 1.00 76.56 76 GLU A O 1
ATOM 611 N N . GLU A 1 77 ? -12.711 13.362 8.606 1.00 79.56 77 GLU A N 1
ATOM 612 C CA . GLU A 1 77 ? -11.412 13.627 8.002 1.00 79.56 77 GLU A CA 1
ATOM 613 C C . GLU A 1 77 ? -10.741 12.348 7.492 1.00 79.56 77 GLU A C 1
ATOM 615 O O . GLU A 1 77 ? -10.985 11.238 7.964 1.00 79.56 77 GLU A O 1
ATOM 620 N N . GLN A 1 78 ? -9.860 12.514 6.506 1.00 86.06 78 GLN A N 1
ATOM 621 C CA . GLN A 1 78 ? -8.996 11.458 5.982 1.00 86.06 78 GLN A CA 1
ATOM 622 C C . GLN A 1 78 ? -7.528 11.841 6.122 1.00 86.06 78 GLN A C 1
ATOM 624 O O . GLN A 1 78 ? -7.152 13.017 6.058 1.00 86.06 78 GLN A O 1
ATOM 629 N N . VAL A 1 79 ? -6.673 10.825 6.246 1.00 89.81 79 VAL A N 1
ATOM 630 C CA . VAL A 1 79 ? -5.224 11.022 6.271 1.00 89.81 79 VAL A CA 1
ATOM 631 C C . VAL A 1 79 ? -4.687 10.981 4.853 1.00 89.81 79 VAL A C 1
ATOM 633 O O . VAL A 1 79 ? -4.663 9.932 4.209 1.00 89.81 79 VAL A O 1
ATOM 636 N N . PHE A 1 80 ? -4.203 12.126 4.375 1.00 90.94 80 PHE A N 1
ATOM 637 C CA . PHE A 1 80 ? -3.481 12.206 3.114 1.00 90.94 80 PHE A CA 1
ATOM 638 C C . PHE A 1 80 ? -1.983 11.976 3.329 1.00 90.94 80 PHE A C 1
ATOM 640 O O . PHE A 1 80 ? -1.332 12.697 4.101 1.00 90.94 80 PHE A O 1
ATOM 647 N N . LEU A 1 81 ? -1.434 11.006 2.594 1.00 91.19 81 LEU A N 1
ATOM 648 C CA . LEU A 1 81 ? -0.015 10.668 2.567 1.00 91.19 81 LEU A CA 1
ATOM 649 C C . LEU A 1 81 ? 0.613 11.068 1.230 1.00 91.19 81 LEU A C 1
ATOM 651 O O . LEU A 1 81 ? 0.046 10.867 0.154 1.00 91.19 81 LEU A O 1
ATOM 655 N N . ARG A 1 82 ? 1.835 11.595 1.301 1.00 91.62 82 ARG A N 1
ATOM 656 C CA . ARG A 1 82 ? 2.694 11.834 0.143 1.00 91.62 82 ARG A CA 1
ATOM 657 C C . ARG A 1 82 ? 4.130 11.533 0.533 1.00 91.62 82 ARG A C 1
ATOM 659 O O . ARG A 1 82 ? 4.732 12.281 1.296 1.00 91.62 82 ARG A O 1
ATOM 666 N N . ILE A 1 83 ? 4.659 10.448 -0.011 1.00 90.19 83 ILE A N 1
ATOM 667 C CA . ILE A 1 83 ? 5.991 9.944 0.289 1.00 90.19 83 ILE A CA 1
ATOM 668 C C . ILE A 1 83 ? 6.850 10.067 -0.973 1.00 90.19 83 ILE A C 1
ATOM 670 O O . ILE A 1 83 ? 6.530 9.429 -1.982 1.00 90.19 83 ILE A O 1
ATOM 674 N N . PRO A 1 84 ? 7.919 10.882 -0.955 1.00 87.44 84 PRO A N 1
ATOM 675 C CA . PRO A 1 84 ? 8.892 10.896 -2.037 1.00 87.44 84 PRO A CA 1
ATOM 676 C C . PRO A 1 84 ? 9.668 9.574 -2.044 1.00 87.44 84 PRO A C 1
ATOM 678 O O . PRO A 1 84 ? 10.106 9.086 -1.001 1.00 87.44 84 PRO A O 1
ATOM 681 N N . LEU A 1 85 ? 9.827 8.984 -3.225 1.00 84.75 85 LEU A N 1
ATOM 682 C CA . LEU A 1 85 ? 10.479 7.695 -3.418 1.00 84.75 85 LEU A CA 1
ATOM 683 C C . LEU A 1 85 ? 11.845 7.910 -4.084 1.00 84.75 85 LEU A C 1
ATOM 685 O O . LEU A 1 85 ? 11.895 8.437 -5.195 1.00 84.75 85 LEU A O 1
ATOM 689 N N . PRO A 1 86 ? 12.956 7.512 -3.438 1.00 70.12 86 PRO A N 1
ATOM 690 C CA . PRO A 1 86 ? 14.299 7.759 -3.961 1.00 70.12 86 PRO A CA 1
ATOM 691 C C . PRO A 1 86 ? 14.704 6.788 -5.083 1.00 70.12 86 PRO A C 1
ATOM 693 O O . PRO A 1 86 ? 15.733 6.988 -5.722 1.00 70.12 86 PRO A O 1
ATOM 696 N N . SER A 1 87 ? 13.939 5.716 -5.317 1.00 58.97 87 SER A N 1
ATOM 697 C CA . SER A 1 87 ? 14.536 4.475 -5.826 1.00 58.97 87 SER A CA 1
ATOM 698 C C . SER A 1 87 ? 14.447 4.203 -7.327 1.00 58.97 87 SER A C 1
ATOM 700 O O . SER A 1 87 ? 15.096 3.261 -7.763 1.00 58.97 87 SER A O 1
ATOM 702 N N . THR A 1 88 ? 13.734 4.968 -8.162 1.00 59.28 88 THR A N 1
ATOM 703 C CA . THR A 1 88 ? 13.802 4.757 -9.628 1.00 59.28 88 THR A CA 1
ATOM 704 C C . THR A 1 88 ? 13.436 6.015 -10.426 1.00 59.28 88 THR A C 1
ATOM 706 O O . THR A 1 88 ? 12.577 6.778 -9.998 1.00 59.28 88 THR A O 1
ATOM 709 N N . PRO A 1 89 ? 13.984 6.219 -11.641 1.00 60.84 89 PRO A N 1
ATOM 710 C CA . PRO A 1 89 ? 13.544 7.301 -12.534 1.00 60.84 89 PRO A CA 1
ATOM 711 C C . PRO A 1 89 ? 12.086 7.150 -13.013 1.00 60.84 89 PRO A C 1
ATOM 7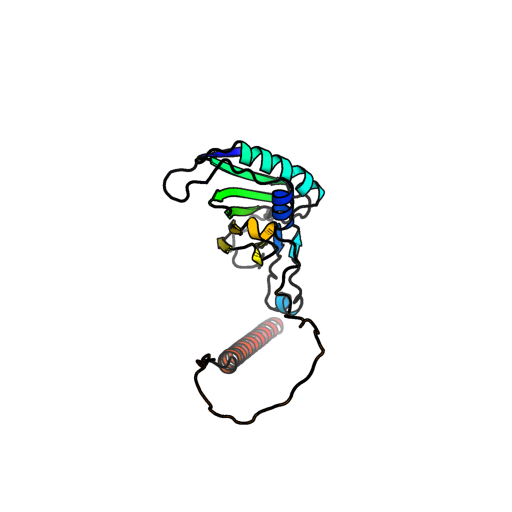13 O O . PRO A 1 89 ? 11.541 8.070 -13.620 1.00 60.84 89 PRO A O 1
ATOM 716 N N . GLU A 1 90 ? 11.464 5.993 -12.772 1.00 66.62 90 GLU A N 1
ATOM 717 C CA . GLU A 1 90 ? 10.100 5.663 -13.192 1.00 66.62 90 GLU A CA 1
ATOM 718 C C . GLU A 1 90 ? 9.045 6.045 -12.139 1.00 66.62 90 GLU A C 1
ATOM 720 O O . GLU A 1 90 ? 7.884 6.277 -12.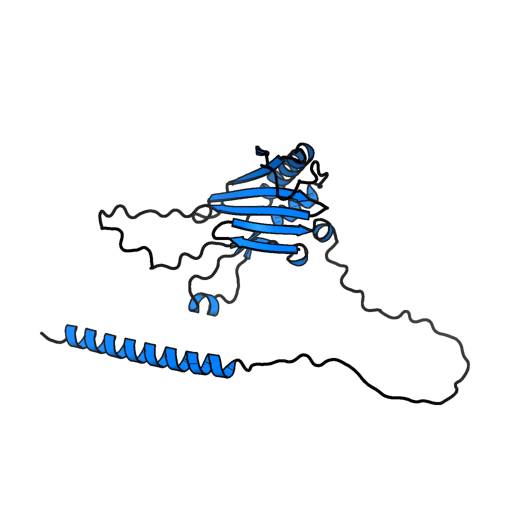485 1.00 66.62 90 GLU A O 1
ATOM 725 N N . ILE A 1 91 ? 9.434 6.116 -10.861 1.00 73.56 91 ILE A N 1
ATOM 726 C CA . ILE A 1 91 ? 8.544 6.347 -9.723 1.00 73.56 91 ILE A CA 1
ATOM 727 C C . ILE A 1 91 ? 9.178 7.384 -8.793 1.00 73.56 91 ILE A C 1
ATOM 729 O O . ILE A 1 91 ? 10.226 7.142 -8.208 1.00 73.56 91 ILE A O 1
ATOM 733 N N . GLN A 1 92 ? 8.501 8.516 -8.617 1.00 80.06 92 GLN A N 1
ATOM 734 C CA . GLN A 1 92 ? 8.985 9.647 -7.825 1.00 80.06 92 GLN A CA 1
ATOM 735 C C . GLN A 1 92 ? 8.211 9.837 -6.525 1.00 80.06 92 GLN A C 1
ATOM 737 O O . GLN A 1 92 ? 8.786 10.269 -5.533 1.00 80.06 92 GLN A O 1
ATOM 742 N N . ASN A 1 93 ? 6.905 9.559 -6.514 1.00 87.00 93 ASN A N 1
ATOM 743 C CA . ASN A 1 93 ? 6.085 9.747 -5.319 1.00 87.00 93 ASN A CA 1
ATOM 744 C C . ASN A 1 93 ? 5.032 8.649 -5.189 1.00 87.00 93 ASN A C 1
ATOM 746 O O . ASN A 1 93 ? 4.351 8.320 -6.165 1.00 87.00 93 ASN A O 1
ATOM 750 N N . LEU A 1 94 ? 4.846 8.171 -3.961 1.00 89.88 94 LEU A N 1
ATOM 751 C CA . LEU A 1 94 ? 3.645 7.477 -3.518 1.00 89.88 94 LEU A CA 1
ATOM 752 C C . LEU A 1 94 ? 2.711 8.509 -2.889 1.00 89.88 94 LEU A C 1
ATOM 754 O O . LEU A 1 94 ? 3.087 9.201 -1.946 1.00 89.88 94 LEU A O 1
ATOM 758 N N . THR A 1 95 ? 1.494 8.614 -3.398 1.00 91.56 95 THR A N 1
ATOM 759 C CA . THR A 1 95 ? 0.431 9.407 -2.783 1.00 91.56 95 THR A CA 1
ATOM 760 C C . THR A 1 95 ? -0.724 8.506 -2.411 1.00 91.56 95 THR A C 1
ATOM 762 O O . THR A 1 95 ? -0.959 7.479 -3.051 1.00 91.56 95 THR A O 1
ATOM 765 N N . GLY A 1 96 ? -1.472 8.888 -1.389 1.00 90.62 96 GLY A N 1
ATOM 766 C CA . GLY A 1 96 ? -2.672 8.155 -1.057 1.00 90.62 96 GLY A CA 1
ATOM 767 C C . GLY A 1 96 ? -3.537 8.799 0.002 1.00 90.62 96 GLY A C 1
ATOM 768 O O . GLY A 1 96 ? -3.124 9.726 0.695 1.00 90.62 96 GLY A O 1
ATOM 769 N N . MET A 1 97 ? -4.750 8.280 0.100 1.00 92.31 97 MET A N 1
ATOM 770 C CA . MET A 1 97 ? -5.716 8.632 1.132 1.00 92.31 97 MET A CA 1
ATOM 771 C C . MET A 1 97 ? -5.985 7.400 1.977 1.00 92.31 97 MET A C 1
ATOM 773 O O . MET A 1 97 ? -6.165 6.307 1.432 1.00 92.31 97 MET A O 1
ATOM 777 N N . LEU A 1 98 ? -6.004 7.583 3.291 1.00 92.56 98 LEU A N 1
ATOM 778 C CA . LEU A 1 98 ? -6.264 6.530 4.256 1.00 92.56 98 LEU A CA 1
ATOM 779 C C . LEU A 1 98 ? -7.465 6.915 5.117 1.00 92.56 98 LEU A C 1
ATOM 781 O O . LEU A 1 98 ? -7.583 8.060 5.555 1.00 92.56 98 LEU A O 1
ATOM 785 N N . SER A 1 99 ? -8.325 5.939 5.379 1.00 90.94 99 SER A N 1
ATOM 786 C CA . SER A 1 99 ? -9.436 6.059 6.324 1.00 90.94 99 SER A CA 1
ATOM 787 C C . SER A 1 99 ? -9.641 4.745 7.063 1.00 90.94 99 SER A C 1
ATOM 789 O O . SER A 1 99 ? -9.306 3.676 6.549 1.00 90.94 99 SER A O 1
ATOM 791 N N . PHE A 1 100 ? -10.155 4.824 8.284 1.00 88.94 100 PHE A N 1
ATOM 792 C CA . PHE A 1 100 ? -10.382 3.660 9.133 1.00 88.94 100 PHE A CA 1
ATOM 793 C C . PHE A 1 100 ? -11.869 3.454 9.375 1.00 88.94 100 PHE A C 1
ATOM 795 O O . PHE A 1 100 ? -12.563 4.400 9.732 1.00 88.94 100 PHE A O 1
ATOM 802 N N . GLU A 1 101 ? -12.357 2.227 9.233 1.00 87.75 101 GLU A N 1
ATOM 803 C CA . GLU A 1 101 ? -13.745 1.878 9.530 1.00 87.75 101 GLU A CA 1
ATOM 804 C C . GLU A 1 101 ? -13.837 0.438 10.034 1.00 87.75 101 GLU A C 1
ATOM 806 O O . GLU A 1 101 ? -13.399 -0.491 9.359 1.00 87.75 101 GLU A O 1
ATOM 811 N N . GLN A 1 102 ? -14.426 0.237 11.220 1.00 83.94 102 GLN A N 1
ATOM 812 C CA . GLN A 1 102 ? -14.737 -1.100 11.758 1.00 83.94 102 GLN A CA 1
ATOM 813 C C . GLN A 1 102 ? -13.557 -2.094 11.683 1.00 83.94 102 GLN A C 1
ATOM 815 O O . GLN A 1 102 ? -13.706 -3.226 11.220 1.00 83.94 102 GLN A O 1
ATOM 820 N N . ASN A 1 103 ? -12.367 -1.661 12.113 1.00 88.12 103 ASN A N 1
ATOM 821 C CA . ASN A 1 103 ? -11.121 -2.439 12.061 1.00 88.12 103 ASN A CA 1
ATOM 822 C C . ASN A 1 103 ? -10.555 -2.703 10.651 1.00 88.12 103 ASN A C 1
ATOM 824 O O . ASN A 1 103 ? -9.635 -3.506 10.475 1.00 88.12 103 ASN A O 1
ATOM 828 N N . ASN A 1 104 ? -11.080 -2.013 9.640 1.00 90.75 104 ASN A N 1
ATOM 829 C CA . ASN A 1 104 ? -10.570 -2.041 8.282 1.00 90.75 104 ASN A CA 1
ATOM 830 C C . ASN A 1 104 ? -9.887 -0.722 7.950 1.00 90.75 104 ASN A C 1
ATOM 832 O O . ASN A 1 104 ? -10.429 0.360 8.172 1.00 90.75 104 ASN A O 1
ATOM 836 N N . LEU A 1 105 ? -8.707 -0.823 7.356 1.00 92.19 105 LEU A N 1
ATOM 837 C CA . LEU A 1 105 ? -8.022 0.312 6.773 1.00 92.19 105 LEU A CA 1
ATOM 838 C C . LEU A 1 105 ? -8.337 0.370 5.280 1.00 92.19 105 LEU A C 1
ATOM 840 O O . LEU A 1 105 ? -7.968 -0.518 4.508 1.00 92.19 105 LEU A O 1
ATOM 844 N N . HIS A 1 106 ? -9.006 1.439 4.873 1.00 92.50 106 HIS A N 1
ATOM 845 C CA . HIS A 1 106 ? -9.266 1.756 3.480 1.00 92.50 106 HIS A CA 1
ATOM 846 C C . HIS A 1 106 ? -8.141 2.642 2.964 1.00 92.50 106 HIS A C 1
ATOM 848 O O . HIS A 1 106 ? -7.844 3.685 3.546 1.00 92.50 106 HIS A O 1
ATOM 854 N N . MET A 1 107 ? -7.512 2.227 1.869 1.00 93.12 107 MET A N 1
ATOM 855 C CA . MET A 1 107 ? -6.392 2.942 1.268 1.00 93.12 107 MET A CA 1
ATOM 856 C C . MET A 1 107 ? -6.628 3.132 -0.220 1.00 93.12 107 MET A C 1
ATOM 858 O O . MET A 1 107 ? -6.803 2.156 -0.944 1.00 93.12 107 MET A O 1
ATOM 862 N N . ALA A 1 108 ? -6.555 4.369 -0.689 1.00 91.81 108 ALA A N 1
ATOM 863 C CA . ALA A 1 108 ? -6.489 4.697 -2.105 1.00 91.81 108 ALA A CA 1
ATOM 864 C C . ALA A 1 108 ? -5.061 5.143 -2.417 1.00 91.81 108 ALA A C 1
ATOM 866 O O . ALA A 1 108 ? -4.670 6.240 -2.031 1.00 91.81 108 ALA A O 1
ATOM 867 N N . LEU A 1 109 ? -4.264 4.289 -3.064 1.00 91.69 109 LEU A N 1
ATOM 868 C CA . LEU A 1 109 ? -2.843 4.537 -3.322 1.00 91.69 109 LEU A CA 1
ATOM 869 C C . LEU A 1 109 ? -2.589 4.785 -4.805 1.00 91.69 109 LEU A C 1
ATOM 871 O O . LEU A 1 109 ? -3.066 4.038 -5.658 1.00 91.69 109 LEU A O 1
ATOM 875 N N . SER A 1 110 ? -1.776 5.784 -5.122 1.00 89.19 110 SER A N 1
ATOM 876 C CA . SER A 1 110 ? -1.320 6.059 -6.480 1.00 89.19 110 SER A CA 1
ATOM 877 C C . SER A 1 110 ? 0.177 6.325 -6.502 1.00 89.19 110 SER A C 1
ATOM 879 O O . SER A 1 110 ? 0.750 6.879 -5.564 1.00 89.19 110 SER A O 1
ATOM 881 N N . VAL A 1 111 ? 0.822 5.912 -7.585 1.00 86.94 111 VAL A N 1
ATOM 882 C CA . VAL A 1 111 ? 2.258 6.087 -7.770 1.00 86.94 111 VAL A CA 1
ATOM 883 C C . VAL A 1 111 ? 2.475 6.954 -9.000 1.00 86.94 111 VAL A C 1
ATOM 885 O O . VAL A 1 111 ? 1.954 6.665 -10.077 1.00 86.94 111 VAL A O 1
ATOM 888 N N . SER A 1 112 ? 3.230 8.036 -8.836 1.00 80.81 112 SER A N 1
ATOM 889 C CA . SER A 1 112 ? 3.508 9.016 -9.889 1.00 80.81 112 SER A CA 1
ATOM 890 C C . SER A 1 112 ? 5.008 9.108 -10.155 1.00 80.81 112 SER A C 1
ATOM 892 O O . SER A 1 112 ? 5.812 8.899 -9.247 1.00 80.81 112 SER A O 1
ATOM 894 N N . GLY A 1 113 ? 5.399 9.405 -11.398 1.00 66.38 113 GLY A N 1
ATOM 895 C CA . GLY A 1 113 ? 6.819 9.473 -11.764 1.00 66.38 113 GLY A CA 1
ATOM 896 C C . GLY A 1 113 ? 7.177 9.242 -13.231 1.00 66.38 113 GLY A C 1
ATOM 897 O O . GLY A 1 113 ? 8.359 9.305 -13.553 1.00 66.38 113 GLY A O 1
ATOM 898 N N . PHE A 1 114 ? 6.216 9.028 -14.141 1.00 57.28 114 PHE A N 1
ATOM 899 C CA . PHE A 1 114 ? 6.535 8.881 -15.568 1.00 57.28 114 PHE A CA 1
ATOM 900 C C . PHE A 1 114 ? 7.073 10.192 -16.139 1.00 57.28 114 PHE A C 1
ATOM 902 O O . PHE A 1 114 ? 6.317 11.065 -16.572 1.00 57.28 114 PHE A O 1
ATOM 909 N N . SER A 1 115 ? 8.397 10.319 -16.181 1.00 43.75 115 SER A N 1
ATOM 910 C CA . SER A 1 115 ? 9.058 11.303 -17.023 1.00 43.75 115 SER A CA 1
ATOM 911 C C . SER A 1 115 ? 8.841 10.900 -18.482 1.00 43.75 115 SER A C 1
ATOM 913 O O . SER A 1 115 ? 9.649 10.202 -19.091 1.00 43.75 115 SER A O 1
ATOM 915 N N . ASN A 1 116 ? 7.734 11.355 -19.069 1.00 44.66 116 ASN A N 1
ATOM 916 C CA . ASN A 1 116 ? 7.660 11.531 -20.512 1.00 44.66 116 ASN A CA 1
ATOM 917 C C . ASN A 1 116 ? 8.623 12.670 -20.855 1.00 44.66 116 ASN A C 1
ATOM 919 O O . ASN A 1 116 ? 8.197 13.817 -21.004 1.00 44.66 116 ASN A O 1
ATOM 923 N N . ARG A 1 117 ? 9.926 12.381 -20.968 1.00 41.44 117 ARG A N 1
ATOM 924 C CA . ARG A 1 117 ? 10.823 13.259 -21.719 1.00 41.44 117 ARG A CA 1
ATOM 925 C C . ARG A 1 117 ? 10.261 13.323 -23.136 1.00 41.44 117 ARG A C 1
ATOM 927 O O . ARG A 1 117 ? 10.506 12.440 -23.950 1.00 41.44 117 ARG A O 1
ATOM 934 N N . ARG A 1 118 ? 9.434 14.338 -23.401 1.00 44.22 118 ARG A N 1
ATOM 935 C CA . ARG A 1 118 ? 8.991 14.687 -24.747 1.00 44.22 118 ARG A CA 1
ATOM 936 C C . ARG A 1 118 ? 10.269 14.938 -25.548 1.00 44.22 118 ARG A C 1
ATOM 938 O O . ARG A 1 118 ? 11.021 15.834 -25.162 1.00 44.22 118 ARG A O 1
ATOM 945 N N . PRO A 1 119 ? 10.559 14.189 -26.623 1.00 44.03 119 PRO A N 1
ATOM 946 C CA . PRO A 1 119 ? 11.571 14.649 -27.555 1.00 44.03 119 PRO A CA 1
ATOM 947 C C . PRO A 1 119 ? 11.110 16.017 -28.074 1.00 44.03 119 PRO A C 1
ATOM 949 O O . PRO A 1 119 ? 9.973 16.169 -28.520 1.00 44.03 119 PRO A O 1
ATOM 952 N N . HIS A 1 120 ? 11.970 17.029 -27.972 1.00 46.09 120 HIS A N 1
ATOM 953 C CA . HIS A 1 120 ? 11.741 18.386 -28.479 1.00 46.09 120 HIS A CA 1
ATOM 954 C C . HIS A 1 120 ? 11.748 18.440 -30.025 1.00 46.09 120 HIS A C 1
ATOM 956 O O . HIS A 1 120 ? 12.327 19.344 -30.620 1.00 46.09 120 HIS A O 1
ATOM 962 N N . SER A 1 121 ? 11.116 17.485 -30.713 1.00 53.28 121 SER A N 1
ATOM 963 C CA . SER A 1 121 ? 10.966 17.519 -32.168 1.00 53.28 121 SER A CA 1
ATOM 964 C C . SER A 1 121 ? 9.590 18.075 -32.534 1.00 53.28 121 SER A C 1
ATOM 966 O O . SER A 1 121 ? 8.564 17.538 -32.119 1.00 53.28 121 SER A O 1
ATOM 968 N N . LYS A 1 122 ? 9.567 19.155 -33.326 1.00 55.00 122 LYS A N 1
ATOM 969 C CA . LYS A 1 122 ? 8.378 19.872 -33.834 1.00 55.00 122 LYS A CA 1
ATOM 970 C C . LYS A 1 122 ? 7.566 19.066 -34.866 1.00 55.00 122 LYS A C 1
ATOM 972 O O . LYS A 1 122 ? 7.102 19.604 -35.868 1.00 55.00 122 LYS A O 1
ATOM 977 N N . THR A 1 123 ? 7.401 17.770 -34.654 1.00 49.84 123 THR A N 1
ATOM 978 C CA . THR A 1 123 ? 6.689 16.872 -35.563 1.00 49.84 123 THR A CA 1
ATOM 979 C C . THR A 1 123 ? 5.334 16.553 -34.941 1.00 49.84 123 THR A C 1
ATOM 981 O O . THR A 1 123 ? 5.262 16.156 -33.780 1.00 49.84 123 THR A O 1
ATOM 984 N N . LYS A 1 124 ? 4.255 16.802 -35.698 1.00 45.06 124 LYS A N 1
ATOM 985 C CA . LYS A 1 124 ? 2.845 16.646 -35.288 1.00 45.06 124 LYS A CA 1
ATOM 986 C C . LYS A 1 124 ? 2.630 15.370 -34.451 1.00 45.06 124 LYS A C 1
ATOM 988 O O . LYS A 1 124 ? 3.198 14.335 -34.808 1.00 45.06 124 LYS A O 1
ATOM 993 N N . PRO A 1 125 ? 1.803 15.403 -33.386 1.00 43.56 125 PRO A N 1
ATOM 994 C CA . PRO A 1 125 ? 1.618 14.261 -32.503 1.00 43.56 125 PRO A CA 1
ATOM 995 C C . PRO A 1 125 ? 0.896 13.155 -33.270 1.00 43.56 125 PRO A C 1
ATOM 997 O O . PRO A 1 125 ? -0.324 13.149 -33.422 1.00 43.56 125 PRO A O 1
ATOM 1000 N N . ARG A 1 126 ? 1.674 12.211 -33.794 1.00 44.53 126 ARG A N 1
ATOM 1001 C CA . ARG A 1 126 ? 1.163 10.944 -34.292 1.00 44.53 126 ARG A CA 1
ATOM 1002 C C . ARG A 1 126 ? 0.655 10.209 -33.055 1.00 44.53 126 ARG A C 1
ATOM 1004 O O . ARG A 1 126 ? 1.456 9.874 -32.190 1.00 44.53 126 ARG A O 1
ATOM 1011 N N . SER A 1 127 ? -0.672 10.094 -32.955 1.00 43.06 127 SER A N 1
ATOM 1012 C CA . SER A 1 127 ? -1.437 9.266 -32.014 1.00 43.06 127 SER A CA 1
ATOM 1013 C C . SER A 1 127 ? -0.548 8.306 -31.222 1.00 43.06 127 SER A C 1
ATOM 1015 O O . SER A 1 127 ? 0.019 7.375 -31.798 1.00 43.06 127 SER A O 1
ATOM 1017 N N . SER A 1 128 ? -0.428 8.535 -29.913 1.00 43.97 128 SER A N 1
ATOM 1018 C CA . SER A 1 128 ? 0.351 7.737 -28.960 1.00 43.97 128 SER A CA 1
ATOM 1019 C C . SER A 1 128 ? -0.290 6.368 -28.699 1.00 43.97 128 SER A C 1
ATOM 1021 O O . SER A 1 128 ? -0.575 5.997 -27.565 1.00 43.97 128 SER A O 1
ATOM 1023 N N . ALA A 1 129 ? -0.518 5.616 -29.768 1.00 43.72 129 ALA A N 1
ATOM 1024 C CA . ALA A 1 129 ? -0.922 4.223 -29.776 1.00 43.72 129 ALA A CA 1
ATOM 1025 C C . ALA A 1 129 ? 0.258 3.360 -30.251 1.00 43.72 129 ALA A C 1
ATOM 1027 O O . ALA A 1 129 ? 0.122 2.601 -31.199 1.00 43.72 129 ALA A O 1
ATOM 1028 N N . ALA A 1 130 ? 1.450 3.518 -29.663 1.00 44.44 130 ALA A N 1
ATOM 1029 C CA . ALA A 1 130 ? 2.585 2.625 -29.917 1.00 44.44 130 ALA A CA 1
ATOM 1030 C C . ALA A 1 130 ? 3.733 2.892 -28.936 1.00 44.44 130 ALA A C 1
ATOM 1032 O O . ALA A 1 130 ? 4.575 3.740 -29.200 1.00 44.44 130 ALA A O 1
ATOM 1033 N N . LEU A 1 131 ? 3.746 2.171 -27.812 1.00 42.97 131 LEU A N 1
ATOM 1034 C CA . LEU A 1 131 ? 4.914 1.594 -27.118 1.00 42.97 131 LEU A CA 1
ATOM 1035 C C . LEU A 1 131 ? 4.461 1.259 -25.695 1.00 42.97 131 LEU A C 1
ATOM 1037 O O . LEU A 1 131 ? 4.149 2.148 -24.913 1.00 42.97 131 LEU A O 1
ATOM 1041 N N . GLY A 1 132 ? 4.355 -0.038 -25.398 1.00 47.41 132 GLY A N 1
ATOM 1042 C CA . GLY A 1 132 ? 3.779 -0.588 -24.170 1.00 47.41 132 GLY A CA 1
ATOM 1043 C C . GLY A 1 132 ? 4.530 -0.211 -22.894 1.00 47.41 132 GLY A C 1
ATOM 1044 O O . GLY A 1 132 ? 5.201 -1.047 -22.300 1.00 47.41 132 GLY A O 1
ATOM 1045 N N . VAL A 1 133 ? 4.391 1.029 -22.438 1.00 53.09 133 VAL A N 1
ATOM 1046 C CA . VAL A 1 133 ? 4.771 1.427 -21.084 1.00 53.09 133 VAL A CA 1
ATOM 1047 C C . VAL A 1 133 ? 3.693 0.890 -20.153 1.00 53.09 133 VAL A C 1
ATOM 1049 O O . VAL A 1 133 ? 2.643 1.498 -19.950 1.00 53.09 133 VAL A O 1
ATOM 1052 N N . THR A 1 134 ? 3.918 -0.312 -19.636 1.00 59.12 134 THR A N 1
ATOM 1053 C CA . THR A 1 134 ? 3.091 -0.877 -18.578 1.00 59.12 134 THR A CA 1
ATOM 1054 C C . THR A 1 134 ? 3.283 -0.053 -17.317 1.00 59.12 134 THR A C 1
ATOM 1056 O O . THR A 1 134 ? 4.393 0.066 -16.799 1.00 59.12 134 THR A O 1
ATOM 1059 N N . ARG A 1 135 ? 2.187 0.521 -16.818 1.00 67.38 135 ARG A N 1
ATOM 1060 C CA . ARG A 1 135 ? 2.201 1.219 -15.537 1.00 67.38 135 ARG A CA 1
ATOM 1061 C C . ARG A 1 135 ? 2.494 0.204 -14.415 1.00 67.38 135 ARG A C 1
ATOM 1063 O O . ARG A 1 135 ? 1.953 -0.905 -14.450 1.00 67.38 135 ARG A O 1
ATOM 1070 N N . PRO A 1 136 ? 3.356 0.550 -13.447 1.00 71.69 136 PRO A N 1
ATOM 1071 C CA . PRO A 1 136 ? 3.549 -0.222 -12.239 1.00 71.69 136 PRO A CA 1
ATOM 1072 C C . PRO A 1 136 ? 2.218 -0.291 -11.493 1.00 71.69 136 PRO A C 1
ATOM 1074 O O . PRO A 1 136 ? 1.456 0.677 -11.438 1.00 71.69 136 PRO A O 1
ATOM 1077 N N . THR A 1 137 ? 1.933 -1.462 -10.944 1.00 80.50 137 THR A N 1
ATOM 1078 C CA . THR A 1 137 ? 0.738 -1.697 -10.139 1.00 80.50 137 THR A CA 1
ATOM 1079 C C . THR A 1 137 ? 1.162 -1.797 -8.685 1.00 80.50 137 THR A C 1
ATOM 1081 O O . THR A 1 137 ? 2.132 -2.491 -8.373 1.00 80.50 137 THR A O 1
ATOM 1084 N N . VAL A 1 138 ? 0.445 -1.111 -7.799 1.00 88.44 138 VAL A N 1
ATOM 1085 C CA . VAL A 1 138 ? 0.634 -1.269 -6.356 1.00 88.44 138 VAL A CA 1
ATOM 1086 C C . VAL A 1 138 ? -0.065 -2.550 -5.930 1.00 88.44 138 VAL A C 1
ATOM 1088 O O . VAL A 1 138 ? -1.159 -2.864 -6.393 1.00 88.44 138 VAL A O 1
ATOM 1091 N N . THR A 1 139 ? 0.573 -3.308 -5.057 1.00 90.44 139 THR A N 1
ATOM 1092 C CA . THR A 1 139 ? 0.031 -4.533 -4.471 1.00 90.44 139 THR A CA 1
ATOM 1093 C C . THR A 1 139 ? 0.309 -4.536 -2.976 1.00 90.44 139 THR A C 1
ATOM 1095 O O . THR A 1 139 ? 1.208 -3.834 -2.522 1.00 90.44 139 THR A O 1
ATOM 1098 N N . PHE A 1 140 ? -0.452 -5.321 -2.218 1.00 91.56 140 PHE A N 1
ATOM 1099 C CA . PHE A 1 140 ? -0.288 -5.428 -0.773 1.00 91.56 140 PHE A CA 1
ATOM 1100 C C . PHE A 1 140 ? 0.009 -6.872 -0.354 1.00 91.56 140 PHE A C 1
ATOM 1102 O O . PHE A 1 140 ? -0.585 -7.809 -0.901 1.00 91.56 140 PHE A O 1
ATOM 1109 N N . LEU A 1 141 ? 0.924 -7.035 0.603 1.00 90.19 141 LEU A N 1
ATOM 1110 C CA . LEU A 1 141 ? 1.288 -8.294 1.249 1.00 90.19 141 LEU A CA 1
ATOM 1111 C C . LEU A 1 141 ? 1.202 -8.149 2.786 1.00 90.19 141 LEU A C 1
ATOM 1113 O O . LEU A 1 141 ? 1.582 -7.101 3.294 1.00 90.19 141 LEU A O 1
ATOM 1117 N N . PRO A 1 142 ? 0.748 -9.176 3.527 1.00 90.31 142 PRO A N 1
ATOM 1118 C CA . PRO A 1 142 ? 0.235 -10.450 3.030 1.00 90.31 142 PRO A CA 1
ATOM 1119 C C . PRO A 1 142 ? -1.129 -10.284 2.345 1.00 90.31 142 PRO A C 1
ATOM 1121 O O . PRO A 1 142 ? -1.957 -9.460 2.733 1.00 90.31 142 PRO A O 1
ATOM 1124 N N . ARG A 1 143 ? -1.387 -11.085 1.302 1.00 87.69 143 ARG A N 1
ATOM 1125 C CA . ARG A 1 143 ? -2.653 -11.003 0.544 1.00 87.69 143 ARG A CA 1
ATOM 1126 C C . ARG A 1 143 ? -3.868 -11.421 1.369 1.00 87.69 143 ARG A C 1
ATOM 1128 O O . ARG A 1 143 ? -4.970 -10.991 1.062 1.00 87.69 143 ARG A O 1
ATOM 1135 N N . THR A 1 144 ? -3.661 -12.242 2.395 1.00 89.06 144 THR A N 1
ATOM 1136 C CA . THR A 1 144 ? -4.700 -12.701 3.327 1.00 89.06 144 THR A CA 1
ATOM 1137 C C . THR A 1 144 ? -5.335 -11.552 4.104 1.00 89.06 144 THR A C 1
ATOM 1139 O O . THR A 1 144 ? -6.513 -11.629 4.425 1.00 89.06 144 THR A O 1
ATOM 1142 N N . ALA A 1 145 ? -4.596 -10.464 4.341 1.00 90.44 145 ALA A N 1
ATOM 1143 C CA . ALA A 1 145 ? -5.124 -9.276 5.000 1.00 90.44 145 ALA A CA 1
ATOM 1144 C C . ALA A 1 145 ? -5.948 -8.375 4.061 1.00 90.44 145 ALA A C 1
ATOM 1146 O O . ALA A 1 145 ? -6.591 -7.438 4.524 1.00 90.44 145 ALA A O 1
ATOM 1147 N N . VAL A 1 146 ? -5.954 -8.625 2.746 1.00 91.50 146 VAL A N 1
ATOM 1148 C CA . VAL A 1 146 ? -6.672 -7.796 1.768 1.00 91.50 146 VAL A CA 1
ATOM 1149 C C . VAL A 1 146 ? -8.083 -8.341 1.556 1.00 91.50 146 VAL A C 1
ATOM 1151 O O . VAL A 1 146 ? -8.278 -9.326 0.849 1.00 91.50 146 VAL A O 1
ATOM 1154 N N . LYS A 1 147 ? -9.090 -7.653 2.101 1.00 89.12 147 LYS A N 1
ATOM 1155 C CA . LYS A 1 147 ? -10.513 -7.976 1.891 1.00 89.12 147 LYS A CA 1
ATOM 1156 C C . LYS A 1 147 ? -10.994 -7.606 0.497 1.00 89.12 147 LYS A C 1
ATOM 1158 O O . LYS A 1 147 ? -11.816 -8.292 -0.102 1.00 89.12 147 LYS A O 1
ATOM 1163 N N . THR A 1 148 ? -10.528 -6.478 -0.024 1.00 87.94 148 THR A N 1
ATOM 1164 C CA . THR A 1 148 ? -10.904 -6.000 -1.356 1.00 87.94 148 THR A CA 1
ATOM 1165 C C . THR A 1 148 ? -9.731 -5.272 -1.984 1.00 87.94 148 THR A C 1
ATOM 1167 O O . THR A 1 148 ? -9.043 -4.496 -1.324 1.00 87.94 148 THR A O 1
ATOM 1170 N N . SER A 1 149 ? -9.515 -5.518 -3.275 1.00 85.75 149 SER A N 1
ATOM 1171 C CA . SER A 1 149 ? -8.570 -4.767 -4.093 1.00 85.75 149 SER A CA 1
ATOM 1172 C C . SER A 1 149 ? -9.231 -4.391 -5.413 1.00 85.75 149 SER A C 1
ATOM 1174 O O . SER A 1 149 ? -9.781 -5.250 -6.103 1.00 85.75 149 SER A O 1
ATOM 1176 N N . ARG A 1 150 ? -9.209 -3.102 -5.757 1.00 84.62 150 ARG A N 1
ATOM 1177 C CA . ARG A 1 150 ? -9.734 -2.590 -7.028 1.00 84.62 150 ARG A CA 1
ATOM 1178 C C . ARG A 1 150 ? -8.715 -1.660 -7.665 1.00 84.62 150 ARG A C 1
ATOM 1180 O O . ARG A 1 150 ? -8.312 -0.672 -7.059 1.00 84.62 150 ARG A O 1
ATOM 1187 N N . TYR A 1 151 ? -8.332 -1.964 -8.898 1.00 80.00 151 TYR A N 1
ATOM 1188 C CA . TYR A 1 151 ? -7.456 -1.114 -9.696 1.00 80.00 151 TYR A CA 1
ATOM 1189 C C . TYR A 1 151 ? -8.288 -0.236 -10.634 1.00 80.00 151 TYR A C 1
ATOM 1191 O O . TYR A 1 151 ? -9.089 -0.752 -11.413 1.00 80.00 151 TYR A O 1
ATOM 1199 N N . GLN A 1 152 ? -8.089 1.078 -10.560 1.00 75.94 152 GLN A N 1
ATOM 1200 C CA . GLN A 1 152 ? -8.722 2.078 -11.417 1.00 75.94 152 GLN A CA 1
ATOM 1201 C C . GLN A 1 152 ? -7.637 2.990 -11.995 1.00 75.94 152 GLN A C 1
ATOM 1203 O O . GLN A 1 152 ? -7.202 3.921 -11.329 1.00 75.94 152 GLN A O 1
ATOM 1208 N N . GLU A 1 153 ? -7.205 2.699 -13.227 1.00 71.25 153 GLU A N 1
ATOM 1209 C CA . GLU A 1 153 ? -6.250 3.460 -14.066 1.00 71.25 153 GLU A CA 1
ATOM 1210 C C . GLU A 1 153 ? -4.868 3.801 -13.472 1.00 71.25 153 GLU A C 1
ATOM 1212 O O . GLU A 1 153 ? -3.831 3.473 -14.054 1.00 71.25 153 GLU A O 1
ATOM 1217 N N . THR A 1 154 ? -4.836 4.547 -12.372 1.00 75.06 154 THR A N 1
ATOM 1218 C CA . THR A 1 154 ? -3.653 5.048 -11.657 1.00 75.06 154 THR A CA 1
ATOM 1219 C C . THR A 1 154 ? -3.761 4.860 -10.146 1.00 75.06 154 THR A C 1
ATOM 1221 O O . THR A 1 154 ? -2.740 4.920 -9.460 1.00 75.06 154 THR A O 1
ATOM 1224 N N . VAL A 1 155 ? -4.966 4.603 -9.635 1.00 84.69 155 VAL A N 1
ATOM 1225 C CA . VAL A 1 155 ? -5.256 4.431 -8.215 1.00 84.69 155 VAL A CA 1
ATOM 1226 C C . VAL A 1 155 ? -5.572 2.967 -7.943 1.00 84.69 155 VAL A C 1
ATOM 1228 O O . VAL A 1 155 ? -6.355 2.326 -8.646 1.00 84.69 155 VAL A O 1
ATOM 1231 N N . THR A 1 156 ? -4.950 2.424 -6.905 1.00 87.56 156 THR A N 1
ATOM 1232 C CA . THR A 1 156 ? -5.263 1.100 -6.377 1.00 87.56 156 THR A CA 1
ATOM 1233 C C . THR A 1 156 ? -5.928 1.268 -5.024 1.00 87.56 156 THR A C 1
ATOM 1235 O O . THR A 1 156 ? -5.332 1.819 -4.100 1.00 87.56 156 THR A O 1
ATOM 1238 N N . ASN A 1 157 ? -7.167 0.803 -4.927 1.00 90.81 157 ASN A N 1
ATOM 1239 C CA . ASN A 1 157 ? -7.950 0.830 -3.705 1.00 90.81 157 ASN A CA 1
ATOM 1240 C C . ASN A 1 157 ? -7.795 -0.507 -2.982 1.00 90.81 157 ASN A C 1
ATOM 1242 O O . ASN A 1 157 ? -8.023 -1.559 -3.585 1.00 90.81 157 ASN A O 1
ATOM 1246 N N . PHE A 1 158 ? -7.433 -0.459 -1.706 1.00 91.50 158 PHE A N 1
ATOM 1247 C CA . PHE A 1 158 ? -7.330 -1.606 -0.817 1.00 91.50 158 PHE A CA 1
ATOM 1248 C C . PHE A 1 158 ? -8.251 -1.420 0.380 1.00 91.50 158 PHE A C 1
ATOM 1250 O O . PHE A 1 158 ? -8.355 -0.324 0.926 1.00 91.50 158 PHE A O 1
ATOM 1257 N N . THR A 1 159 ? -8.852 -2.515 0.821 1.00 93.00 159 THR A N 1
ATOM 1258 C CA . THR A 1 159 ? -9.431 -2.632 2.158 1.00 93.00 159 THR A CA 1
ATOM 1259 C C . THR A 1 159 ? -8.647 -3.705 2.888 1.00 93.00 159 THR A C 1
ATOM 1261 O O . THR A 1 159 ? -8.668 -4.868 2.475 1.00 93.00 159 THR A O 1
ATOM 1264 N N . ILE A 1 160 ? -7.919 -3.302 3.923 1.00 91.75 160 ILE A N 1
ATOM 1265 C CA . ILE A 1 160 ? -7.071 -4.176 4.729 1.00 91.75 160 ILE A CA 1
ATOM 1266 C C . ILE A 1 160 ? -7.769 -4.464 6.046 1.00 91.75 160 ILE A C 1
ATOM 1268 O O . ILE A 1 160 ? -8.179 -3.537 6.736 1.00 91.75 160 ILE A O 1
ATOM 1272 N N . ASP A 1 161 ? -7.847 -5.735 6.413 1.00 92.62 161 ASP A N 1
ATOM 1273 C CA . ASP A 1 161 ? -8.226 -6.148 7.756 1.00 92.62 161 ASP A CA 1
ATOM 1274 C C . ASP A 1 161 ? -7.025 -6.051 8.700 1.00 92.62 161 ASP A C 1
ATOM 1276 O O . ASP A 1 161 ? -6.052 -6.798 8.562 1.00 92.62 161 ASP A O 1
ATOM 1280 N N . ILE A 1 162 ? -7.093 -5.144 9.673 1.00 90.94 162 ILE A N 1
ATOM 1281 C CA . ILE A 1 162 ? -5.998 -4.937 10.621 1.00 90.94 162 ILE A CA 1
ATOM 1282 C C . ILE A 1 162 ? -5.800 -6.136 11.545 1.00 90.94 162 ILE A C 1
ATOM 1284 O O . ILE A 1 162 ? -4.658 -6.475 11.856 1.00 90.94 162 ILE A O 1
ATOM 1288 N N . ALA A 1 163 ? -6.871 -6.842 11.921 1.00 88.44 163 ALA A N 1
ATOM 1289 C CA . ALA A 1 163 ? -6.739 -8.029 12.765 1.00 88.44 163 ALA A CA 1
ATOM 1290 C C . ALA A 1 163 ? -5.939 -9.133 12.059 1.00 88.44 163 ALA A C 1
ATOM 1292 O O . ALA A 1 163 ? -5.202 -9.882 12.692 1.00 88.44 163 ALA A O 1
ATOM 1293 N N . SER A 1 164 ? -6.016 -9.204 10.729 1.00 87.62 164 SER A N 1
ATOM 1294 C CA . SER A 1 164 ? -5.262 -10.191 9.950 1.00 87.62 164 SER A CA 1
ATOM 1295 C C . SER A 1 164 ? -3.756 -9.897 9.882 1.00 87.62 164 SER A C 1
ATOM 1297 O O . SER A 1 164 ? -2.987 -10.788 9.535 1.00 87.62 164 SER A O 1
ATOM 1299 N N . LEU A 1 165 ? -3.317 -8.675 10.214 1.00 85.19 165 LEU A N 1
ATOM 1300 C CA . LEU A 1 165 ? -1.898 -8.288 10.263 1.00 85.19 165 LEU A CA 1
ATOM 1301 C C . LEU A 1 165 ? -1.255 -8.516 11.639 1.00 85.19 165 LEU A C 1
ATOM 1303 O O . LEU A 1 165 ? -0.026 -8.563 11.764 1.00 85.19 165 LEU A O 1
ATOM 1307 N N . THR A 1 166 ? -2.066 -8.615 12.690 1.00 74.62 166 THR A N 1
ATOM 1308 C CA . THR A 1 166 ? -1.594 -8.795 14.069 1.00 74.62 166 THR A CA 1
ATOM 1309 C C . THR A 1 166 ? -1.496 -10.262 14.470 1.00 74.62 166 THR A C 1
ATOM 1311 O O . THR A 1 166 ? -0.759 -10.576 15.403 1.00 74.62 166 THR A O 1
ATOM 1314 N N . MET A 1 167 ? -2.148 -11.169 13.736 1.00 65.00 167 MET A N 1
ATOM 1315 C CA . MET A 1 167 ? -2.013 -12.605 13.967 1.00 65.00 167 MET A CA 1
ATOM 1316 C C . MET A 1 167 ? -0.601 -13.082 13.592 1.00 65.00 167 MET A C 1
ATOM 1318 O O . MET A 1 167 ? -0.132 -12.791 12.489 1.00 65.00 167 MET A O 1
ATOM 1322 N N . PRO A 1 168 ? 0.093 -13.826 14.471 1.00 56.28 168 PRO A N 1
ATOM 1323 C CA . PRO A 1 168 ? 1.375 -14.421 14.126 1.00 56.28 168 PRO A CA 1
ATOM 1324 C C . PRO A 1 168 ? 1.174 -15.420 12.979 1.00 56.28 168 PRO A C 1
ATOM 1326 O O . PRO A 1 168 ? 0.322 -16.311 13.062 1.00 56.28 168 PRO A O 1
ATOM 1329 N N . GLU A 1 169 ? 1.958 -15.265 11.908 1.00 50.00 169 GLU A N 1
ATOM 1330 C CA . GLU A 1 169 ? 2.078 -16.229 10.810 1.00 50.00 169 GLU A CA 1
ATOM 1331 C C . GLU A 1 169 ? 2.563 -17.577 11.374 1.00 50.00 169 GLU A C 1
ATOM 1333 O O . GLU A 1 169 ? 3.753 -17.852 11.469 1.00 50.00 169 GLU A O 1
ATOM 1338 N N . GLY A 1 170 ? 1.630 -18.398 11.854 1.00 47.97 170 GLY A N 1
ATOM 1339 C CA . GLY A 1 170 ? 1.957 -19.646 12.551 1.00 47.97 170 GLY A CA 1
ATOM 1340 C C . GLY A 1 170 ? 0.767 -20.444 13.085 1.00 47.97 170 GLY A C 1
ATOM 1341 O O . GLY A 1 170 ? 0.961 -21.537 13.606 1.00 47.97 170 GLY A O 1
ATOM 1342 N N . SER A 1 171 ? -0.468 -19.959 12.934 1.00 40.69 171 SER A N 1
ATOM 1343 C CA . SER A 1 171 ? -1.683 -20.724 13.257 1.00 40.69 171 SER A CA 1
ATOM 1344 C C . SER A 1 171 ? -2.417 -21.173 11.991 1.00 40.69 171 SER A C 1
ATOM 1346 O O . SER A 1 171 ? -3.597 -20.905 11.785 1.00 40.69 171 SER A O 1
ATOM 1348 N N . GLY A 1 172 ? -1.707 -21.903 11.126 1.00 39.16 172 GLY A N 1
ATOM 1349 C CA . GLY A 1 172 ? -2.384 -22.876 10.267 1.00 39.16 172 GLY A CA 1
ATOM 1350 C C . GLY A 1 172 ? -3.090 -23.925 11.142 1.00 39.16 172 GLY A C 1
ATOM 1351 O O . GLY A 1 172 ? -2.705 -24.098 12.304 1.00 39.16 172 GLY A O 1
ATOM 1352 N N . PRO A 1 173 ? -4.133 -24.607 10.638 1.00 41.41 173 PRO A N 1
ATOM 1353 C CA . PRO A 1 173 ? -4.846 -25.612 11.413 1.00 41.41 173 PRO A CA 1
ATOM 1354 C C . PRO A 1 173 ? -3.837 -26.665 11.870 1.00 41.41 173 PRO A C 1
ATOM 1356 O O . PRO A 1 173 ? -3.226 -27.343 11.048 1.00 41.41 173 PRO A O 1
ATOM 1359 N N . LYS A 1 174 ? -3.626 -26.760 13.188 1.00 42.16 174 LYS A N 1
ATOM 1360 C CA . LYS A 1 174 ? -2.916 -27.883 13.792 1.00 42.16 174 LYS A CA 1
ATOM 1361 C C . LYS A 1 174 ? -3.661 -29.135 13.357 1.00 42.16 174 LYS A C 1
ATOM 1363 O O . LYS A 1 174 ? -4.777 -29.378 13.819 1.00 42.16 174 LYS A O 1
ATOM 1368 N N . ASP A 1 175 ? -3.040 -29.905 12.471 1.00 39.31 175 ASP A N 1
ATOM 1369 C CA . ASP A 1 175 ? -3.372 -31.306 12.302 1.00 39.31 175 ASP A CA 1
ATOM 1370 C C . ASP A 1 175 ? -3.491 -31.910 13.698 1.00 39.31 175 ASP A C 1
ATOM 1372 O O . ASP A 1 175 ? -2.611 -31.752 14.550 1.00 39.31 175 ASP A O 1
ATOM 1376 N N . SER A 1 176 ? -4.644 -32.524 13.945 1.00 46.22 176 SER A N 1
ATOM 1377 C CA . SER A 1 176 ? -4.960 -33.234 15.174 1.00 46.22 176 SER A CA 1
ATOM 1378 C C . SER A 1 176 ? -3.986 -34.400 15.346 1.00 46.22 176 SER A C 1
ATOM 1380 O O . SER A 1 176 ? -4.294 -35.547 15.030 1.00 46.22 176 SER A O 1
ATOM 1382 N N . ALA A 1 177 ? -2.796 -34.115 15.867 1.00 40.56 177 ALA A N 1
ATOM 1383 C CA . ALA A 1 177 ? -1.863 -35.103 16.375 1.00 40.56 177 ALA A CA 1
ATOM 1384 C C . ALA A 1 177 ? -2.358 -35.570 17.749 1.00 40.56 177 ALA A C 1
ATOM 1386 O O . ALA A 1 177 ? -1.929 -35.113 18.804 1.00 40.56 177 ALA A O 1
ATOM 1387 N N . LYS A 1 178 ? -3.365 -36.440 17.671 1.00 36.84 178 LYS A N 1
ATOM 1388 C CA . LYS A 1 178 ? -3.579 -37.644 18.474 1.00 36.84 178 LYS A CA 1
ATOM 1389 C C . LYS A 1 178 ? -2.627 -37.788 19.675 1.00 36.84 178 LYS A C 1
ATOM 1391 O O . LYS A 1 178 ? -1.495 -38.245 19.543 1.00 36.84 178 LYS A O 1
ATOM 1396 N N . THR A 1 179 ? -3.137 -37.458 20.855 1.00 37.50 179 THR A N 1
ATOM 1397 C CA . THR A 1 179 ? -2.615 -37.918 22.146 1.00 37.50 179 THR A CA 1
ATOM 1398 C C . THR A 1 179 ? -2.548 -39.454 22.161 1.00 37.50 179 THR A C 1
ATOM 1400 O O . THR A 1 179 ? -3.556 -40.089 21.838 1.00 37.50 179 THR A O 1
ATOM 1403 N N . PRO A 1 180 ? -1.421 -40.086 22.535 1.00 38.69 180 PRO A N 1
ATOM 1404 C CA . PRO A 1 180 ? -1.407 -41.497 22.881 1.00 38.69 180 PRO A CA 1
ATOM 1405 C C . PRO A 1 180 ? -1.680 -41.650 24.384 1.00 38.69 180 PRO A C 1
ATOM 1407 O O . PRO A 1 180 ? -0.834 -41.324 25.212 1.00 38.69 180 PRO A O 1
ATOM 1410 N N . SER A 1 181 ? -2.861 -42.169 24.720 1.00 36.38 181 SER A N 1
ATOM 1411 C CA . SER A 1 181 ? -3.199 -42.658 26.062 1.00 36.38 181 SER A CA 1
ATOM 1412 C C . SER A 1 181 ? -3.579 -44.137 25.953 1.00 36.38 181 SER A C 1
ATOM 1414 O O . SER A 1 181 ? -4.591 -44.462 25.339 1.00 36.38 181 SER A O 1
ATOM 1416 N N . ILE A 1 182 ? -2.759 -45.025 26.514 1.00 42.66 182 ILE A N 1
ATOM 1417 C CA . ILE A 1 182 ? -3.005 -46.462 26.781 1.00 42.66 182 ILE A CA 1
ATOM 1418 C C . ILE A 1 182 ? -2.220 -46.759 28.081 1.00 42.66 182 ILE A C 1
ATOM 1420 O O . ILE A 1 182 ? -1.157 -46.142 28.217 1.00 42.66 182 ILE A O 1
ATOM 1424 N N . PRO A 1 183 ? -2.636 -47.643 29.024 1.00 47.41 183 PRO A N 1
ATOM 1425 C CA . PRO A 1 183 ? -3.585 -48.781 28.955 1.00 47.41 183 PRO A CA 1
ATOM 1426 C C . PRO A 1 183 ? -4.768 -48.646 29.946 1.00 47.41 183 PRO A C 1
ATOM 1428 O O . PRO A 1 183 ? -4.762 -47.755 30.781 1.00 47.41 183 PRO A O 1
ATOM 1431 N N . ASP A 1 184 ? -5.861 -49.414 29.881 1.00 33.78 184 ASP A N 1
ATOM 1432 C CA . ASP A 1 184 ? -5.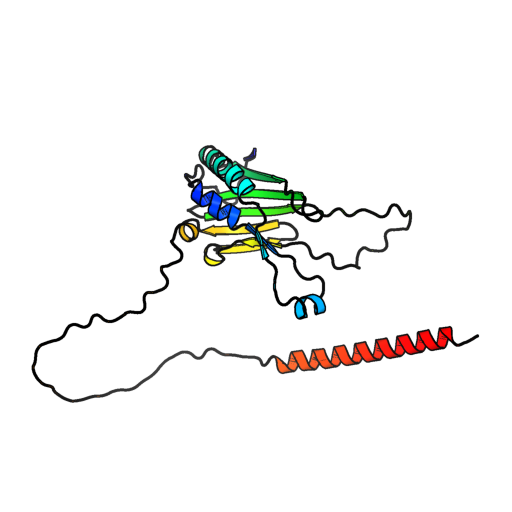905 -50.843 30.230 1.00 33.78 184 ASP A CA 1
ATOM 1433 C C . ASP A 1 184 ? -7.246 -51.522 29.832 1.00 33.78 184 ASP A C 1
ATOM 1435 O O . ASP A 1 184 ? -8.213 -50.874 29.435 1.00 33.78 184 ASP A O 1
ATOM 1439 N N . ALA A 1 185 ? -7.241 -52.852 29.898 1.00 36.03 185 ALA A N 1
ATOM 1440 C CA . ALA A 1 185 ? -8.002 -53.867 29.174 1.00 36.03 185 ALA A CA 1
ATOM 1441 C C . ALA A 1 185 ? -9.524 -54.023 29.415 1.00 36.03 185 ALA A C 1
ATOM 1443 O O . ALA A 1 185 ? -9.990 -53.962 30.551 1.00 36.03 185 ALA A O 1
ATOM 1444 N N . SER A 1 186 ? -10.264 -54.413 28.351 1.00 40.12 186 SER A N 1
ATOM 1445 C CA . SER A 1 186 ? -11.207 -55.573 28.275 1.00 40.12 186 SER A CA 1
ATOM 1446 C C . SER A 1 186 ? -12.072 -55.588 26.974 1.00 40.12 186 SER A C 1
ATOM 1448 O O . SER A 1 186 ? -12.173 -54.554 26.320 1.00 40.12 186 SER A O 1
ATOM 1450 N N . PRO A 1 187 ? -12.636 -56.747 26.533 1.00 48.78 187 PRO A N 1
ATOM 1451 C CA . PRO A 1 187 ? -12.638 -57.222 25.125 1.00 48.78 187 PRO A CA 1
ATOM 1452 C C . PRO A 1 187 ? -13.980 -57.047 24.331 1.00 48.78 187 PRO A C 1
ATOM 1454 O O . PRO A 1 187 ? -14.934 -56.485 24.867 1.00 48.78 187 PRO A O 1
ATOM 1457 N N . PRO A 1 188 ? -14.074 -57.464 23.036 1.00 50.41 188 PRO A N 1
ATOM 1458 C CA . PRO A 1 188 ? -14.888 -56.806 22.001 1.00 50.41 188 PRO A CA 1
ATOM 1459 C C . PRO A 1 188 ? -16.267 -57.439 21.737 1.00 50.41 188 PRO A C 1
ATOM 1461 O O . PRO A 1 188 ? -16.492 -58.619 22.007 1.00 50.41 188 PRO A O 1
ATOM 1464 N N . ARG A 1 189 ? -17.167 -56.690 21.076 1.00 35.53 189 ARG A N 1
ATOM 1465 C CA . ARG A 1 189 ? -18.353 -57.264 20.417 1.00 35.53 189 ARG A CA 1
ATOM 1466 C C . ARG A 1 189 ? -18.650 -56.625 19.050 1.00 35.53 189 ARG A C 1
ATOM 1468 O O . ARG A 1 189 ? -18.683 -55.411 18.894 1.00 35.53 189 ARG A O 1
ATOM 1475 N N . VAL A 1 190 ? -18.831 -57.530 18.092 1.00 37.81 190 VAL A N 1
ATOM 1476 C CA . VAL A 1 190 ? -19.144 -57.450 16.651 1.00 37.81 190 VAL A CA 1
ATOM 1477 C C . VAL A 1 190 ? -20.549 -56.824 16.443 1.00 37.81 190 VAL A C 1
ATOM 1479 O O . VAL A 1 190 ? -21.408 -57.027 17.294 1.00 37.81 190 VAL A O 1
ATOM 1482 N N . THR A 1 191 ? -20.872 -55.977 15.446 1.00 40.81 191 THR A N 1
ATOM 1483 C CA . THR A 1 191 ? -21.199 -56.241 14.011 1.00 40.81 191 THR A CA 1
ATOM 1484 C C . THR A 1 191 ? -21.595 -54.896 13.304 1.00 40.81 191 THR A C 1
ATOM 1486 O O . THR A 1 191 ? -21.916 -53.946 14.015 1.00 40.81 191 THR A O 1
ATOM 1489 N N . PRO A 1 192 ? -21.604 -54.805 11.946 1.00 53.38 192 PRO A N 1
ATOM 1490 C CA . PRO A 1 192 ? -21.865 -53.614 11.082 1.00 53.38 192 PRO A CA 1
ATOM 1491 C C . PRO A 1 192 ? -23.394 -53.463 10.773 1.00 53.38 192 PRO A C 1
ATOM 1493 O O . PRO A 1 192 ? -24.112 -54.298 11.329 1.00 53.38 192 PRO A O 1
ATOM 1496 N N . PRO A 1 193 ? -23.981 -52.524 9.955 1.00 48.59 193 PRO A N 1
ATOM 1497 C CA . PRO A 1 193 ? -23.573 -52.027 8.610 1.00 48.59 193 PRO A CA 1
ATOM 1498 C C . PRO A 1 193 ? -24.031 -50.577 8.221 1.00 48.59 193 PRO A C 1
ATOM 1500 O O . PRO A 1 193 ? -24.496 -49.820 9.063 1.00 48.59 193 PRO A O 1
ATOM 1503 N N . VAL A 1 194 ? -23.939 -50.242 6.916 1.00 35.28 194 VAL A N 1
ATOM 1504 C CA . VAL A 1 194 ? -24.756 -49.289 6.101 1.00 35.28 194 VAL A CA 1
ATOM 1505 C C . VAL A 1 194 ? -23.957 -48.187 5.357 1.00 35.28 194 VAL A C 1
ATOM 1507 O O . VAL A 1 194 ? -23.201 -47.415 5.933 1.00 35.28 194 VAL A O 1
ATOM 1510 N N . ILE A 1 195 ? -24.160 -48.157 4.033 1.00 39.31 195 ILE A N 1
ATOM 1511 C CA . ILE A 1 195 ? -23.635 -47.292 2.945 1.00 39.31 195 ILE A CA 1
ATOM 1512 C C . ILE A 1 195 ? -24.882 -46.600 2.300 1.00 39.31 195 ILE A C 1
ATOM 1514 O O . ILE A 1 195 ? -25.960 -47.175 2.476 1.00 39.31 195 ILE A O 1
ATOM 1518 N N . PRO A 1 196 ? -24.822 -45.631 1.344 1.00 49.25 196 PRO A N 1
ATOM 1519 C CA . PRO A 1 196 ? -24.299 -44.239 1.206 1.00 49.25 196 PRO A CA 1
ATOM 1520 C C . PRO A 1 196 ? -25.518 -43.252 1.027 1.00 49.25 196 PRO A C 1
ATOM 1522 O O . PRO A 1 196 ? -26.545 -43.570 1.621 1.00 49.25 196 PRO A O 1
ATOM 1525 N N . PRO A 1 197 ? -25.586 -42.176 0.182 1.00 48.91 197 PRO A N 1
ATOM 1526 C CA . PRO A 1 197 ? -24.633 -41.237 -0.458 1.00 48.91 197 PRO A CA 1
ATOM 1527 C C . PRO A 1 197 ? -25.000 -39.732 -0.252 1.00 48.91 197 PRO A C 1
ATOM 1529 O O . PRO A 1 197 ? -26.076 -39.412 0.228 1.00 48.91 197 PRO A O 1
ATOM 1532 N N . ASP A 1 198 ? -24.094 -38.808 -0.608 1.00 34.44 198 ASP A N 1
ATOM 1533 C CA . ASP A 1 198 ? -24.365 -37.592 -1.420 1.00 34.44 198 ASP A CA 1
ATOM 1534 C C . ASP A 1 198 ? -23.247 -36.545 -1.263 1.00 34.44 198 ASP A C 1
ATOM 1536 O O . ASP A 1 198 ? -23.068 -35.905 -0.227 1.00 34.44 198 ASP A O 1
ATOM 1540 N N . ARG A 1 199 ? -22.479 -36.350 -2.340 1.00 38.16 199 ARG A N 1
ATOM 1541 C CA . ARG A 1 199 ? -21.606 -35.185 -2.537 1.00 38.16 199 ARG A CA 1
ATOM 1542 C C . ARG A 1 199 ? -21.959 -34.545 -3.880 1.00 38.16 199 ARG A C 1
ATOM 1544 O O . ARG A 1 199 ? -21.978 -35.261 -4.882 1.00 38.16 199 ARG A O 1
ATOM 1551 N N . PRO A 1 200 ? -22.187 -33.223 -3.942 1.00 39.53 200 PRO A N 1
ATOM 1552 C CA . PRO A 1 200 ? -22.442 -32.549 -5.201 1.00 39.53 200 PRO A CA 1
ATOM 1553 C C . PRO A 1 200 ? -21.161 -32.419 -6.034 1.00 39.53 200 PRO A C 1
ATOM 1555 O O . PRO A 1 200 ? -20.089 -32.039 -5.560 1.00 39.53 200 PRO A O 1
ATOM 1558 N N . ILE A 1 201 ? -21.334 -32.761 -7.306 1.00 37.81 201 ILE A N 1
ATOM 1559 C CA . ILE A 1 201 ? -20.380 -32.748 -8.411 1.00 37.81 201 ILE A CA 1
ATOM 1560 C C . ILE A 1 201 ? -20.033 -31.297 -8.776 1.00 37.81 201 ILE A C 1
ATOM 1562 O O . ILE A 1 201 ? -20.913 -30.508 -9.121 1.00 37.81 201 ILE A O 1
ATOM 1566 N N . ILE A 1 202 ? -18.743 -30.950 -8.762 1.00 41.59 202 ILE A N 1
ATOM 1567 C CA . ILE A 1 202 ? -18.241 -29.715 -9.377 1.00 41.59 202 ILE A CA 1
ATOM 1568 C C . ILE A 1 202 ? -18.220 -29.939 -10.894 1.00 41.59 202 ILE A C 1
ATOM 1570 O O . ILE A 1 202 ? -17.409 -30.707 -11.411 1.00 41.59 202 ILE A O 1
ATOM 1574 N N . ARG A 1 203 ? -19.136 -29.273 -11.605 1.00 38.69 203 ARG A N 1
ATOM 1575 C CA . ARG A 1 203 ? -19.149 -29.179 -13.070 1.00 38.69 203 ARG A CA 1
ATOM 1576 C C . ARG A 1 203 ? -17.911 -28.421 -13.554 1.00 38.69 203 ARG A C 1
ATOM 1578 O O . ARG A 1 203 ? -17.819 -27.204 -13.422 1.00 38.69 203 ARG A O 1
ATOM 1585 N N . LEU A 1 204 ? -16.976 -29.163 -14.135 1.00 51.44 204 LEU A N 1
ATOM 1586 C CA . LEU A 1 204 ? -15.860 -28.663 -14.926 1.00 51.44 204 LEU A CA 1
ATOM 1587 C C . LEU A 1 204 ? -16.303 -28.627 -16.396 1.00 51.44 204 LEU A C 1
ATOM 1589 O O . LEU A 1 204 ? -16.184 -29.624 -17.101 1.00 51.44 204 LEU A O 1
ATOM 1593 N N . GLU A 1 205 ? -16.837 -27.498 -16.865 1.00 45.09 205 GLU A N 1
ATOM 1594 C CA . GLU A 1 205 ? -17.209 -27.325 -18.276 1.00 45.09 205 GLU A CA 1
ATOM 1595 C C . GLU A 1 205 ? -16.415 -26.191 -18.929 1.00 45.09 205 GLU A C 1
ATOM 1597 O O . GLU A 1 205 ? -16.761 -25.017 -18.846 1.00 45.09 205 GLU A O 1
ATOM 1602 N N . THR A 1 206 ? -15.295 -26.553 -19.559 1.00 47.12 206 THR A N 1
ATOM 1603 C CA . THR A 1 206 ? -15.029 -26.413 -21.010 1.00 47.12 206 THR A CA 1
ATOM 1604 C C . THR A 1 206 ? -13.532 -26.649 -21.276 1.00 47.12 206 THR A C 1
ATOM 1606 O O . THR A 1 206 ? -12.681 -26.096 -20.578 1.00 47.12 206 THR A O 1
ATOM 1609 N N . PRO A 1 207 ? -13.154 -27.487 -22.260 1.00 49.72 207 PRO A N 1
ATOM 1610 C CA . PRO A 1 207 ? -11.754 -27.799 -22.507 1.00 49.72 207 PRO A CA 1
ATOM 1611 C C . PRO A 1 207 ? -11.043 -26.611 -23.193 1.00 49.72 207 PRO A C 1
ATOM 1613 O O . PRO A 1 207 ? -11.501 -26.145 -24.239 1.00 49.72 207 PRO A O 1
ATOM 1616 N N . PRO A 1 208 ? -9.875 -26.160 -22.696 1.00 59.22 208 PRO A N 1
ATOM 1617 C CA . PRO A 1 208 ? -9.098 -25.045 -23.262 1.00 59.22 208 PRO A CA 1
ATOM 1618 C C . PRO A 1 208 ? -8.555 -25.301 -24.685 1.00 59.22 208 PRO A C 1
ATOM 1620 O O . PRO A 1 208 ? -7.916 -24.437 -25.283 1.00 59.22 208 PRO A O 1
ATOM 1623 N N . SER A 1 209 ? -8.798 -26.479 -25.265 1.00 63.62 209 SER A N 1
ATOM 1624 C CA . SER A 1 209 ? -8.194 -26.927 -26.522 1.00 63.62 209 SER A CA 1
ATOM 1625 C C . SER A 1 209 ? -8.789 -26.271 -27.775 1.00 63.62 209 SER A C 1
ATOM 1627 O O . SER A 1 209 ? -8.074 -26.086 -28.760 1.00 63.62 209 SER A O 1
ATOM 1629 N N . GLU A 1 210 ? -10.065 -25.880 -27.765 1.00 67.69 210 GLU A N 1
ATOM 1630 C CA . GLU A 1 210 ? -10.725 -25.232 -28.911 1.00 67.69 210 GLU A CA 1
ATOM 1631 C C . GLU A 1 210 ? -10.280 -23.775 -29.092 1.00 67.69 210 GLU A C 1
ATOM 1633 O O . GLU A 1 210 ? -9.974 -23.348 -30.211 1.00 67.69 210 GLU A O 1
ATOM 1638 N N . ALA A 1 211 ? -10.189 -23.026 -27.989 1.00 71.31 211 ALA A N 1
ATOM 1639 C CA . ALA A 1 211 ? -9.698 -21.650 -27.987 1.00 71.31 211 ALA A CA 1
ATOM 1640 C C . ALA A 1 211 ? -8.238 -21.593 -28.466 1.00 71.31 211 ALA A C 1
ATOM 1642 O O . ALA A 1 211 ? -7.916 -20.835 -29.381 1.00 71.31 211 ALA A O 1
ATOM 1643 N N . LEU A 1 212 ? -7.393 -22.499 -27.963 1.00 67.56 212 LEU A N 1
ATOM 1644 C CA . LEU A 1 212 ? -5.994 -22.624 -28.384 1.00 67.56 212 LEU A CA 1
ATOM 1645 C C . LEU A 1 212 ? -5.849 -23.006 -29.868 1.00 67.56 212 LEU A C 1
ATOM 1647 O O . LEU A 1 212 ? -4.986 -22.478 -30.571 1.00 67.56 212 LEU A O 1
ATOM 1651 N N . LYS A 1 213 ? -6.714 -23.883 -30.397 1.00 75.06 213 LYS A N 1
ATOM 1652 C CA . LYS A 1 213 ? -6.725 -24.223 -31.834 1.00 75.06 213 LYS A CA 1
ATOM 1653 C C . LYS A 1 213 ? -7.126 -23.033 -32.708 1.00 75.06 213 LYS A C 1
ATOM 1655 O O . LYS A 1 213 ? -6.565 -22.866 -33.795 1.00 75.06 213 LYS A O 1
ATOM 1660 N N . LYS A 1 214 ? -8.083 -22.210 -32.264 1.00 81.81 214 LYS A N 1
ATOM 1661 C CA . LYS A 1 214 ? -8.471 -20.977 -32.970 1.00 81.81 214 LYS A CA 1
ATOM 1662 C C . LYS A 1 214 ? -7.323 -19.969 -32.980 1.00 81.81 214 LYS A C 1
ATOM 1664 O O . LYS A 1 214 ? -7.029 -19.427 -34.044 1.00 81.81 214 LYS A O 1
ATOM 1669 N N . GLU A 1 215 ? -6.624 -19.810 -31.859 1.00 75.69 215 GLU A N 1
ATOM 1670 C CA . GLU A 1 215 ? -5.460 -18.924 -31.750 1.00 75.69 215 GLU A CA 1
ATOM 1671 C C . GLU A 1 215 ? -4.272 -19.375 -32.612 1.00 75.69 215 GLU A C 1
ATOM 1673 O O . GLU A 1 215 ? -3.642 -18.565 -33.291 1.00 75.69 215 GLU A O 1
ATOM 1678 N N . LEU A 1 216 ? -3.997 -20.680 -32.689 1.00 83.50 216 LEU A N 1
ATOM 1679 C CA . LEU A 1 216 ? -2.962 -21.200 -33.590 1.00 83.50 216 LEU A CA 1
ATOM 1680 C C . LEU A 1 216 ? -3.286 -20.931 -35.064 1.00 83.50 216 LEU A C 1
ATOM 1682 O O . LEU A 1 216 ? -2.390 -20.641 -35.860 1.00 83.50 216 LEU A O 1
ATOM 1686 N N . ARG A 1 217 ? -4.566 -20.999 -35.448 1.00 83.69 217 ARG A N 1
ATOM 1687 C CA . ARG A 1 217 ? -4.996 -20.688 -36.819 1.00 83.69 217 ARG A CA 1
ATOM 1688 C C . ARG A 1 217 ? -4.851 -19.201 -37.137 1.00 83.69 217 ARG A C 1
ATOM 1690 O O . ARG A 1 217 ? -4.413 -18.880 -38.242 1.00 83.69 217 ARG A O 1
ATOM 1697 N N . THR A 1 218 ? -5.183 -18.303 -36.209 1.00 89.50 218 THR A N 1
ATOM 1698 C CA . THR A 1 218 ? -4.990 -16.857 -36.409 1.00 89.50 218 THR A CA 1
ATOM 1699 C C . THR A 1 218 ? -3.513 -16.492 -36.467 1.00 89.50 218 THR A C 1
ATOM 1701 O O . THR A 1 218 ? -3.109 -15.806 -37.403 1.00 89.50 218 THR A O 1
ATOM 1704 N N . LEU A 1 219 ? -2.683 -17.031 -35.571 1.00 82.00 219 LEU A N 1
ATOM 1705 C CA . LEU A 1 219 ? -1.234 -16.800 -35.593 1.00 82.00 219 LEU A CA 1
ATOM 1706 C C . LEU A 1 219 ? -0.585 -17.289 -36.892 1.00 82.00 219 LEU A C 1
ATOM 1708 O O . LEU A 1 219 ? 0.252 -16.596 -37.468 1.00 82.00 219 LEU A O 1
ATOM 1712 N N . ARG A 1 220 ? -1.001 -18.453 -37.405 1.00 87.62 220 ARG A N 1
ATOM 1713 C CA . ARG A 1 220 ? -0.479 -18.986 -38.671 1.00 87.62 220 ARG A CA 1
ATOM 1714 C C . ARG A 1 220 ? -0.868 -18.119 -39.874 1.00 87.62 220 ARG A C 1
ATOM 1716 O O . ARG A 1 220 ? -0.056 -17.956 -40.783 1.00 87.62 220 ARG A O 1
ATOM 1723 N N . ARG A 1 221 ? -2.075 -17.539 -39.872 1.00 90.38 221 ARG A N 1
ATOM 1724 C CA . ARG A 1 221 ? -2.511 -16.580 -40.903 1.00 90.38 221 ARG A CA 1
ATOM 1725 C C . ARG A 1 221 ? -1.707 -15.286 -40.841 1.00 90.38 221 ARG A C 1
ATOM 1727 O O . ARG A 1 221 ? -1.248 -14.822 -41.881 1.00 90.38 221 ARG A O 1
ATOM 1734 N N . GLU A 1 222 ? -1.485 -14.750 -39.645 1.00 89.25 222 GLU A N 1
ATOM 1735 C CA . GLU A 1 222 ? -0.743 -13.499 -39.476 1.00 89.25 222 GLU A CA 1
ATOM 1736 C C . GLU A 1 222 ? 0.730 -13.657 -39.874 1.00 89.25 222 GLU A C 1
ATOM 1738 O O . GLU A 1 222 ? 1.270 -12.827 -40.602 1.00 89.25 222 GLU A O 1
ATOM 1743 N N . LEU A 1 223 ? 1.357 -14.782 -39.512 1.00 90.06 223 LEU A N 1
ATOM 1744 C CA . LEU A 1 223 ? 2.712 -15.111 -39.964 1.00 90.06 223 LEU A CA 1
ATOM 1745 C C . LEU A 1 223 ? 2.814 -15.241 -41.485 1.00 90.06 223 LEU A C 1
ATOM 1747 O O . LEU A 1 223 ? 3.784 -14.772 -42.078 1.00 90.06 223 LEU A O 1
ATOM 1751 N N . SER A 1 224 ? 1.826 -15.870 -42.125 1.00 91.25 224 SER A N 1
ATOM 1752 C CA . SER A 1 224 ? 1.794 -15.970 -43.586 1.00 91.25 224 SER A CA 1
ATOM 1753 C C . SER A 1 224 ? 1.687 -14.591 -44.232 1.00 91.25 224 SER A C 1
ATOM 1755 O O . SER A 1 224 ? 2.396 -14.313 -45.194 1.00 91.25 224 SER A O 1
ATOM 1757 N N . ARG A 1 225 ? 0.841 -13.715 -43.680 1.00 90.75 225 ARG A N 1
ATOM 1758 C CA . ARG A 1 225 ? 0.649 -12.348 -44.172 1.00 90.75 225 ARG A CA 1
ATOM 1759 C C . ARG A 1 225 ? 1.924 -11.518 -44.042 1.00 90.75 225 ARG A C 1
ATOM 1761 O O . ARG A 1 225 ? 2.327 -10.868 -45.000 1.00 90.75 225 ARG A O 1
ATOM 1768 N N . GLN A 1 226 ? 2.593 -11.591 -42.892 1.00 87.94 226 GLN A N 1
ATOM 1769 C CA . GLN A 1 226 ? 3.857 -10.889 -42.670 1.00 87.94 226 GLN A CA 1
ATOM 1770 C C . GLN A 1 226 ? 4.969 -11.390 -43.592 1.00 87.94 226 GLN A C 1
ATOM 1772 O O . GLN A 1 226 ? 5.708 -10.579 -44.140 1.00 87.94 226 GLN A O 1
ATOM 1777 N N . LYS A 1 227 ? 5.070 -12.706 -43.823 1.00 90.44 227 LYS A N 1
ATOM 1778 C CA . LYS A 1 227 ? 6.038 -13.257 -44.784 1.00 90.44 227 LYS A CA 1
ATOM 1779 C C . LYS A 1 227 ? 5.804 -12.732 -46.199 1.00 90.44 227 LYS A C 1
ATOM 1781 O O . LYS A 1 227 ? 6.762 -12.363 -46.868 1.00 90.44 227 LYS A O 1
ATOM 1786 N N . GLN A 1 228 ? 4.547 -12.664 -46.625 1.00 92.56 228 GLN A N 1
ATOM 1787 C CA . GLN A 1 228 ? 4.182 -12.177 -47.954 1.00 92.56 228 GLN A CA 1
ATOM 1788 C C . GLN A 1 228 ? 4.489 -10.682 -48.124 1.00 92.56 228 GLN A C 1
ATOM 1790 O O . GLN A 1 228 ? 4.953 -10.261 -49.181 1.00 92.56 228 GLN A O 1
ATOM 1795 N N . GLU A 1 229 ? 4.284 -9.890 -47.068 1.00 86.81 229 GLU A N 1
ATOM 1796 C CA . GLU A 1 229 ? 4.616 -8.463 -47.063 1.00 86.81 229 GLU A CA 1
ATOM 1797 C C . GLU A 1 229 ? 6.130 -8.232 -47.104 1.00 86.81 229 GLU A C 1
ATOM 1799 O O . GLU A 1 229 ? 6.611 -7.410 -47.878 1.00 86.81 229 GLU A O 1
ATOM 1804 N N . ILE A 1 230 ? 6.899 -9.010 -46.337 1.00 90.81 230 ILE A N 1
ATOM 1805 C CA . ILE A 1 230 ? 8.367 -8.966 -46.373 1.00 90.81 230 ILE A CA 1
ATOM 1806 C C . ILE A 1 230 ? 8.880 -9.326 -47.771 1.00 90.81 230 ILE A C 1
ATOM 1808 O O . ILE A 1 230 ? 9.777 -8.664 -48.284 1.00 90.81 230 ILE A O 1
ATOM 1812 N N . GLU A 1 231 ? 8.304 -10.342 -48.414 1.00 90.00 231 GLU A N 1
ATOM 1813 C CA . GLU A 1 231 ? 8.695 -10.732 -49.769 1.00 90.00 231 GLU A CA 1
ATOM 1814 C C . GLU A 1 231 ? 8.343 -9.651 -50.805 1.00 90.00 231 GLU A C 1
ATOM 1816 O O . GLU A 1 231 ? 9.130 -9.381 -51.712 1.00 90.00 231 GLU A O 1
ATOM 1821 N N . ARG A 1 232 ? 7.194 -8.981 -50.646 1.00 89.88 232 ARG A N 1
ATOM 1822 C CA . ARG A 1 232 ? 6.817 -7.821 -51.467 1.00 89.88 232 ARG A CA 1
ATOM 1823 C C . ARG A 1 232 ? 7.788 -6.659 -51.308 1.00 89.88 232 ARG A C 1
ATOM 1825 O O . ARG A 1 232 ? 8.248 -6.127 -52.313 1.00 89.88 232 ARG A O 1
ATOM 1832 N N . LEU A 1 233 ? 8.110 -6.290 -50.070 1.00 85.31 233 LEU A N 1
ATOM 1833 C CA . LEU A 1 233 ? 9.053 -5.212 -49.772 1.00 85.31 233 LEU A CA 1
ATOM 1834 C C . LEU A 1 233 ? 10.448 -5.535 -50.312 1.00 85.31 233 LEU A C 1
ATOM 1836 O O . LEU A 1 233 ? 11.102 -4.666 -50.879 1.00 85.31 233 LEU A O 1
ATOM 1840 N N . LYS A 1 234 ? 10.873 -6.799 -50.213 1.00 86.62 234 LYS A N 1
ATOM 1841 C CA . LYS A 1 234 ? 12.145 -7.249 -50.778 1.00 86.62 234 LYS A CA 1
ATOM 1842 C C . LYS A 1 234 ? 12.162 -7.137 -52.309 1.00 86.62 234 LYS A C 1
ATOM 1844 O O . LYS A 1 234 ? 13.104 -6.580 -52.857 1.00 86.62 234 LYS A O 1
ATOM 1849 N N . LYS A 1 235 ? 11.093 -7.557 -52.997 1.00 85.50 235 LYS A N 1
ATOM 1850 C CA . LYS A 1 235 ? 10.965 -7.397 -54.462 1.00 85.50 235 LYS A CA 1
ATOM 1851 C C . LYS A 1 235 ? 10.915 -5.931 -54.907 1.00 85.50 235 LYS A C 1
ATOM 1853 O O . LYS A 1 235 ? 11.418 -5.610 -55.979 1.00 85.50 235 LYS A O 1
ATOM 1858 N N . GLN A 1 236 ? 10.340 -5.044 -54.092 1.00 80.00 236 GLN A N 1
ATOM 1859 C CA . GLN A 1 236 ? 10.359 -3.597 -54.342 1.00 80.00 236 GLN A CA 1
ATOM 1860 C C . GLN A 1 236 ? 11.749 -2.976 -54.161 1.00 80.00 236 GLN A C 1
ATOM 1862 O O . GLN A 1 236 ? 12.035 -1.972 -54.798 1.00 80.00 236 GLN A O 1
ATOM 1867 N N . GLN A 1 237 ? 12.607 -3.560 -53.320 1.00 75.69 237 GLN A N 1
ATOM 1868 C CA . GLN A 1 237 ? 13.998 -3.124 -53.161 1.00 75.69 237 GLN A CA 1
ATOM 1869 C C . GLN A 1 237 ? 14.945 -3.699 -54.227 1.00 75.69 237 GLN A C 1
ATOM 1871 O O . GLN A 1 237 ? 16.009 -3.134 -54.446 1.00 75.69 237 GLN A O 1
ATOM 1876 N N . GLU A 1 238 ? 14.572 -4.801 -54.886 1.00 72.19 238 GLU A N 1
ATOM 1877 C CA . GLU A 1 238 ? 15.369 -5.465 -55.933 1.00 72.19 238 GLU A CA 1
ATOM 1878 C C . GLU A 1 238 ? 14.956 -5.082 -57.372 1.00 72.19 238 GLU A C 1
ATOM 1880 O O . GLU A 1 238 ? 15.564 -5.567 -58.323 1.00 72.19 238 GLU A O 1
ATOM 1885 N N . SER A 1 239 ? 13.946 -4.222 -57.559 1.00 51.25 239 SER A N 1
ATOM 1886 C CA . SER A 1 239 ? 13.573 -3.701 -58.886 1.00 51.25 239 SER A CA 1
ATOM 1887 C C . SER A 1 239 ? 14.303 -2.369 -59.143 1.00 51.25 239 SER A C 1
ATOM 1889 O O . SER A 1 239 ? 14.039 -1.424 -58.397 1.00 51.25 239 SER A O 1
ATOM 1891 N N . PRO A 1 240 ? 15.235 -2.298 -60.117 1.00 52.81 240 PRO A N 1
ATOM 1892 C CA . PRO A 1 240 ? 16.027 -1.100 -60.418 1.00 52.81 240 PRO A CA 1
ATOM 1893 C C . PRO A 1 240 ? 15.211 0.040 -61.040 1.00 52.81 240 PRO A C 1
ATOM 1895 O O . PRO A 1 240 ? 14.203 -0.248 -61.728 1.00 52.81 240 PRO A O 1
#

Secondary structure (DSSP, 8-state):
-EEEPPSSS-----S----HHHHHHHHHHEEEE---SSHHHHHH--S--EEESS-HHHHHHHHHHHHHHHHH--TTEEEEEEEEEEEETTEEEEEEEEEEETTEEEEEEEEE---------------S-----PPPEEEESSGGGEEEEEEETTEEEEEEESHHHHS-TT-S-----------------------------------THHHHHHHHHHHHHHHHHHHHHHHHHHHHHS--

Foldseek 3Di:
DKDFADDDDDQFPALDQDDLVLQLQFLQQKWKWDDDLDPVCCVVCVPGDIDRQDDSVRSNVCSVVVNVCSNVDDSRIWDWDWDAGPPDQQFGIKIWIWGHDPQKIKIKIFTDHPPPPPDPDPDPDDPPPDDRPGDIDIGGPPPVQWPDWDDDPGIIITIGRSVVSPDPPPPDPPDPPDDDDDDDDDDDDDDDDDDDDDDDDDDPDDDCVVVVVVVVVVVVVVVVVVVVVVVVVVVVVVDD

Mean predicted aligned error: 18.78 Å

Solvent-accessible surface area (backbone atoms only — not comparable to full-atom values): 14757 Å² total; per-residue (Å²): 93,81,46,79,64,78,90,88,75,81,74,31,53,39,53,41,96,56,55,46,69,56,40,33,51,52,46,60,17,33,24,37,31,64,52,64,62,40,74,68,47,42,66,74,46,68,70,76,61,65,44,65,65,55,53,71,69,53,28,67,59,46,17,58,54,50,33,56,46,36,61,67,35,44,41,55,40,34,47,45,47,77,45,80,39,93,82,46,86,60,40,41,33,43,35,33,42,37,42,40,42,94,66,26,41,38,35,41,37,32,72,44,35,77,72,75,76,70,73,94,62,97,63,79,88,70,75,92,82,79,76,69,77,51,68,71,41,76,46,65,47,67,60,88,23,48,78,43,77,49,80,54,103,64,37,36,36,38,32,32,38,52,68,59,70,71,54,71,96,77,76,65,86,74,74,86,78,73,81,91,86,83,88,86,92,84,90,90,84,91,82,89,90,91,85,90,89,90,79,90,79,83,85,85,86,78,76,74,63,62,62,53,53,53,49,53,53,51,51,53,50,52,52,52,52,52,52,52,49,52,52,49,54,50,54,63,71,71,56,132

Nearest PDB structures (foldseek):
  2gid-assembly2_J  TM=4.088E-01  e=3.448E+00  Trypanosoma brucei brucei TREU927
  4nkb-assembly1_A  TM=3.205E-01  e=4.594E+00  Caenorhabditis elegans
  6x06-assembly1_A  TM=4.343E-01  e=8.636E+00  Saccharomyces cerevisiae S288C

Sequence (240 aa):
MLQTVSKDSLRPSHPADVSVETFEKILTGIHYRRSPSRWLQRLMNSGTQSSPLLSPEQVAFWAPHLQRAFLQVTAEEQVFLRIPLPSTPEIQNLTGMLSFEQNNLHMALSVSGFSNRRPHSKTKPRSSAALGVTRPTVTFLPRTAVKTSRYQETVTNFTIDIASLTMPEGSGPKDSAKTPSIPDASPPRVTPPVIPPDRPIIRLETPPSEALKKELRTLRRELSRQKQEIERLKKQQESP